Protein AF-A0A8X6HSC4-F1 (afdb_monomer)

Foldseek 3Di:
DVVLLPADPVLLQVLCVVVVHDDDPPDDSVRSVCSQVVDPPRDPVVSVVSSVVSVVVVVVVVVVVVVVVVVVVVVVVVVVVVVVVVVVVVVVVVVVVVVPPDPPPPCPDDDDDDDPPDPDDDDDDDDDDDDDDDDDDDDDDDDDDPDDDDDDDDDDDDDDDDDPPDPDDDDDDDDDDD

Structure (mmCIF, N/CA/C/O backbone):
data_AF-A0A8X6HSC4-F1
#
_entry.id   AF-A0A8X6HSC4-F1
#
loop_
_atom_site.group_PDB
_atom_site.id
_atom_site.type_symbol
_atom_site.label_atom_id
_atom_site.label_alt_id
_atom_site.label_comp_id
_atom_site.label_asym_id
_atom_site.label_entity_id
_atom_site.label_seq_id
_atom_site.pdbx_PDB_ins_code
_atom_site.Cartn_x
_atom_site.Cartn_y
_atom_site.Cartn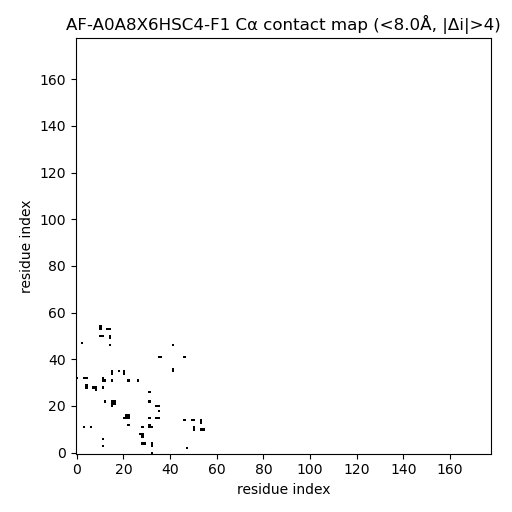_z
_atom_site.occupancy
_atom_site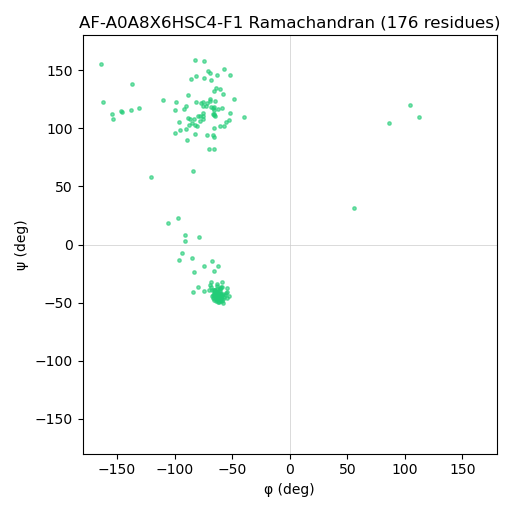.B_iso_or_equiv
_atom_site.auth_seq_id
_atom_site.auth_comp_id
_atom_site.auth_asym_id
_atom_site.auth_atom_id
_atom_site.pdbx_PDB_model_num
ATOM 1 N N . MET A 1 1 ? -15.440 5.620 15.121 1.00 69.88 1 MET A N 1
ATOM 2 C CA . MET A 1 1 ? -14.284 6.391 15.637 1.00 69.88 1 MET A CA 1
ATOM 3 C C . MET A 1 1 ? -13.609 7.007 14.430 1.00 69.88 1 MET A C 1
ATOM 5 O O . MET A 1 1 ? -13.262 6.271 13.517 1.00 69.88 1 MET A O 1
ATOM 9 N N . ALA A 1 2 ? -13.447 8.332 14.391 1.00 83.44 2 ALA A N 1
ATOM 10 C CA . ALA A 1 2 ? -13.202 9.052 13.135 1.00 83.44 2 ALA A CA 1
ATOM 11 C C . ALA A 1 2 ? -11.906 8.677 12.383 1.00 83.44 2 ALA A C 1
ATOM 13 O O . ALA A 1 2 ? -11.800 8.996 11.202 1.00 83.44 2 ALA A O 1
ATOM 14 N N . TYR A 1 3 ? -10.919 8.052 13.037 1.00 92.25 3 TYR A N 1
ATOM 15 C CA . TYR A 1 3 ? -9.662 7.652 12.394 1.00 92.25 3 TYR A CA 1
ATOM 16 C C . TYR A 1 3 ? -9.769 6.294 11.675 1.00 92.25 3 TYR A C 1
ATOM 18 O O . TYR A 1 3 ? -9.306 6.182 10.544 1.00 92.2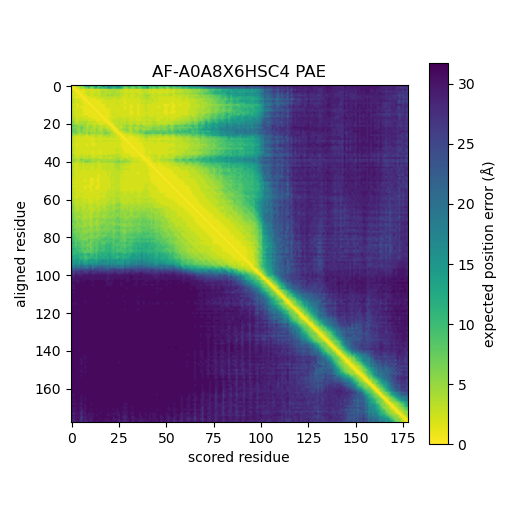5 3 TYR A O 1
ATOM 26 N N . LEU A 1 4 ? -10.454 5.307 12.271 1.00 93.81 4 LEU A N 1
ATOM 27 C CA . LEU A 1 4 ? -10.709 4.000 11.647 1.00 93.81 4 LEU A CA 1
ATOM 28 C C . LEU A 1 4 ? -11.601 4.150 10.412 1.00 93.81 4 LEU A C 1
ATOM 30 O O . LEU A 1 4 ? -11.330 3.569 9.370 1.00 93.81 4 LEU A O 1
ATOM 34 N N . ASP A 1 5 ? -12.610 5.019 10.490 1.00 92.12 5 ASP A N 1
ATOM 35 C CA . ASP A 1 5 ? -13.565 5.228 9.396 1.00 92.12 5 ASP A CA 1
ATOM 36 C C . ASP A 1 5 ? -12.928 5.893 8.150 1.00 92.12 5 ASP A C 1
ATOM 38 O O . ASP A 1 5 ? -13.523 5.885 7.073 1.00 92.12 5 ASP A O 1
ATOM 42 N N . LYS A 1 6 ? -11.713 6.454 8.280 1.00 92.81 6 LYS A N 1
ATOM 43 C CA . LYS A 1 6 ? -10.919 7.042 7.181 1.00 92.81 6 LYS A CA 1
ATOM 44 C C . LYS A 1 6 ? -9.877 6.083 6.593 1.00 92.81 6 LYS A C 1
ATOM 46 O O . LYS A 1 6 ? -9.292 6.400 5.556 1.00 92.81 6 LYS A O 1
ATOM 51 N N . ALA A 1 7 ? -9.600 4.965 7.258 1.00 94.12 7 ALA A N 1
ATOM 52 C CA . ALA A 1 7 ? -8.588 4.006 6.831 1.00 94.12 7 ALA A CA 1
ATOM 53 C C . ALA A 1 7 ? -9.064 3.177 5.627 1.00 94.12 7 ALA A C 1
ATOM 55 O O . ALA A 1 7 ? -10.268 3.042 5.384 1.00 94.12 7 ALA A O 1
ATOM 56 N N . ARG A 1 8 ? -8.129 2.598 4.856 1.00 95.25 8 ARG A N 1
ATOM 57 C CA . ARG A 1 8 ? -8.524 1.660 3.795 1.00 95.25 8 ARG A CA 1
ATOM 58 C C . ARG A 1 8 ? -9.021 0.364 4.436 1.00 95.25 8 ARG A C 1
ATOM 60 O O . ARG A 1 8 ? -8.550 -0.046 5.493 1.00 95.25 8 ARG A O 1
ATOM 67 N N . LYS A 1 9 ? -9.957 -0.313 3.762 1.00 94.94 9 LYS A N 1
ATOM 68 C CA . LYS A 1 9 ? -10.510 -1.595 4.225 1.00 94.94 9 LYS A CA 1
ATOM 69 C C . LYS A 1 9 ? -9.410 -2.632 4.484 1.00 94.94 9 LYS A C 1
ATOM 71 O O . LYS A 1 9 ? -9.500 -3.353 5.464 1.00 94.94 9 LYS A O 1
ATOM 76 N N . GLU A 1 10 ? -8.403 -2.696 3.618 1.00 94.50 10 GLU A N 1
ATOM 77 C CA . GLU A 1 10 ? -7.270 -3.625 3.735 1.00 94.50 10 GLU A CA 1
ATOM 78 C C . GLU A 1 10 ? -6.451 -3.376 5.007 1.00 94.50 10 GLU A C 1
ATOM 80 O O . GLU A 1 10 ? -6.194 -4.320 5.745 1.00 94.50 10 GLU A O 1
ATOM 85 N N . ASP A 1 11 ? -6.147 -2.113 5.324 1.00 96.25 11 ASP A N 1
ATOM 86 C CA . ASP A 1 11 ? -5.403 -1.758 6.541 1.00 96.25 11 ASP A CA 1
ATOM 87 C C . ASP A 1 11 ? -6.177 -2.151 7.805 1.00 96.25 11 ASP A C 1
ATOM 89 O O . ASP A 1 11 ? -5.604 -2.648 8.767 1.00 96.25 11 ASP A O 1
ATOM 93 N N . LEU A 1 1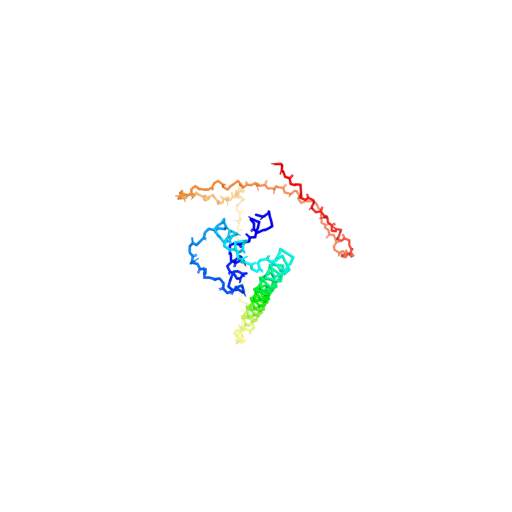2 ? -7.500 -1.953 7.800 1.00 95.38 12 LEU A N 1
ATOM 94 C CA . LEU A 1 12 ? -8.355 -2.333 8.926 1.00 95.38 12 LEU A CA 1
ATOM 95 C C . LEU A 1 12 ? -8.468 -3.847 9.099 1.00 95.38 12 LEU A C 1
ATOM 97 O O . LEU A 1 12 ? -8.628 -4.307 10.227 1.00 95.38 12 LEU A O 1
ATOM 101 N N . LYS A 1 13 ? -8.417 -4.618 8.006 1.00 95.50 13 LYS A N 1
ATOM 102 C CA . LYS A 1 13 ? -8.370 -6.081 8.095 1.00 95.50 13 LYS A CA 1
ATOM 103 C C . LYS A 1 13 ? -7.072 -6.535 8.749 1.00 95.50 13 LYS A C 1
ATOM 105 O O . LYS A 1 13 ? -7.140 -7.303 9.696 1.00 95.50 13 LYS A O 1
ATOM 110 N N . LEU A 1 14 ? -5.937 -6.000 8.297 1.00 95.38 14 LEU A N 1
ATOM 111 C CA . LEU A 1 14 ? -4.624 -6.292 8.877 1.00 95.38 14 LEU A CA 1
ATOM 112 C C . LEU A 1 14 ? -4.579 -5.930 10.364 1.00 95.38 14 LEU A C 1
ATOM 114 O O . LEU A 1 14 ? -4.196 -6.758 11.178 1.00 95.38 14 LEU A O 1
ATOM 118 N N . LEU A 1 15 ? -5.069 -4.743 10.735 1.00 95.06 15 LEU A N 1
ATOM 119 C CA . LEU A 1 15 ? -5.145 -4.337 12.139 1.00 95.06 15 LEU A CA 1
ATOM 120 C C . LEU A 1 15 ? -6.008 -5.299 12.970 1.00 95.06 15 LEU A C 1
ATOM 122 O O . LEU A 1 15 ? -5.661 -5.646 14.094 1.00 95.06 15 LEU A O 1
ATOM 126 N N . ALA A 1 16 ? -7.147 -5.735 12.433 1.00 94.50 16 ALA A N 1
ATOM 127 C CA . ALA A 1 16 ? -8.003 -6.691 13.122 1.00 94.50 16 ALA A CA 1
ATOM 128 C C . ALA A 1 16 ? -7.350 -8.085 13.229 1.00 94.50 16 ALA A C 1
ATOM 130 O O . ALA A 1 16 ? -7.481 -8.727 14.269 1.00 94.50 16 ALA A O 1
ATOM 131 N N . GLU A 1 17 ? -6.606 -8.528 12.214 1.00 93.44 17 GLU A N 1
ATOM 132 C CA . GLU A 1 17 ? -5.809 -9.762 12.251 1.00 93.44 17 GLU A CA 1
ATOM 133 C C . GLU A 1 17 ? -4.682 -9.690 13.297 1.00 93.44 17 GLU A C 1
ATOM 135 O O . GLU A 1 17 ? -4.494 -10.645 14.048 1.00 93.44 17 GLU A O 1
ATOM 140 N N . GLU A 1 18 ? -3.989 -8.554 13.425 1.00 91.56 18 GLU A N 1
ATOM 141 C CA . GLU A 1 18 ? -2.965 -8.325 14.461 1.00 91.56 18 GLU A CA 1
ATOM 142 C C . GLU A 1 18 ? -3.543 -8.361 15.881 1.00 91.56 18 GLU A C 1
ATOM 144 O O . GLU A 1 18 ? -2.903 -8.846 16.817 1.00 91.56 18 GLU A O 1
ATOM 149 N N . LEU A 1 19 ? -4.786 -7.903 16.037 1.00 90.56 19 LEU A N 1
ATOM 150 C CA . LEU A 1 19 ? -5.553 -8.014 17.279 1.00 90.56 19 LEU A CA 1
ATOM 151 C C . LEU A 1 19 ? -6.161 -9.416 17.486 1.00 90.56 19 LEU A C 1
ATOM 153 O O . LEU A 1 19 ? -6.919 -9.617 18.432 1.00 90.56 19 LEU A O 1
ATOM 157 N N . ASN A 1 20 ? -5.832 -10.391 16.630 1.00 91.25 20 ASN A N 1
ATOM 158 C CA . ASN A 1 20 ? -6.365 -11.758 16.635 1.00 91.25 20 ASN A CA 1
ATOM 159 C C . ASN A 1 20 ? -7.903 -11.822 16.551 1.00 91.25 20 ASN A C 1
ATOM 161 O O . ASN A 1 20 ? -8.539 -12.736 17.085 1.00 91.25 20 ASN A O 1
ATOM 165 N N . LEU A 1 21 ? -8.518 -10.852 15.871 1.00 92.19 21 LEU A N 1
ATOM 166 C CA . LEU A 1 21 ? -9.953 -10.819 15.616 1.00 92.19 21 LEU A CA 1
ATOM 167 C C . LEU A 1 21 ? -10.273 -11.630 14.358 1.00 92.19 21 LEU A C 1
ATOM 169 O O . LEU A 1 21 ? -9.555 -11.590 13.363 1.00 92.19 21 LEU A O 1
ATOM 173 N N . ASN A 1 22 ? -11.397 -12.348 14.372 1.00 90.94 22 ASN A N 1
ATOM 174 C CA . ASN A 1 22 ? -11.840 -13.090 13.197 1.00 90.94 22 ASN A CA 1
ATOM 175 C C . ASN A 1 22 ? -12.436 -12.134 12.153 1.00 90.94 22 ASN A C 1
ATOM 177 O O . ASN A 1 22 ? -13.542 -11.613 12.333 1.00 90.94 22 ASN A O 1
ATOM 181 N N . VAL A 1 23 ? -11.709 -11.920 11.059 1.00 91.81 23 VAL A N 1
ATOM 182 C CA . VAL A 1 23 ? -12.096 -11.012 9.977 1.00 91.81 23 VAL A CA 1
ATOM 183 C C . VAL A 1 23 ? -12.711 -11.794 8.821 1.00 91.81 23 VAL A C 1
ATOM 185 O O . VAL A 1 23 ? -12.084 -12.666 8.232 1.00 91.81 23 VAL A O 1
ATOM 188 N N . GLY A 1 24 ? -13.945 -11.453 8.449 1.00 88.94 24 GLY A N 1
ATOM 189 C CA . GLY A 1 24 ? -14.570 -11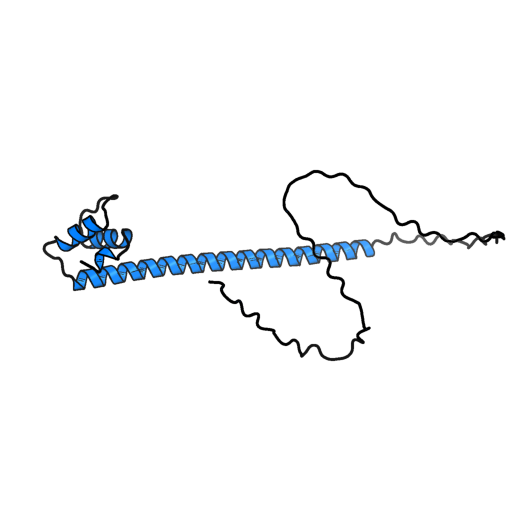.989 7.240 1.00 88.94 24 GLY A CA 1
ATOM 190 C C . GLY A 1 24 ? -14.124 -11.248 5.975 1.00 88.94 24 GLY A C 1
ATOM 191 O O . GLY A 1 24 ? -14.001 -10.018 5.963 1.00 88.94 24 GLY A O 1
ATOM 192 N N . ASP A 1 25 ? -13.993 -11.969 4.859 1.00 86.00 25 ASP A N 1
ATOM 193 C CA . ASP A 1 25 ? -13.548 -11.409 3.572 1.00 86.00 25 ASP A CA 1
ATOM 194 C C . ASP A 1 25 ? -14.379 -10.198 3.108 1.00 86.00 25 ASP A C 1
ATOM 196 O O . ASP A 1 25 ? -13.853 -9.196 2.600 1.00 86.00 25 ASP A O 1
ATOM 200 N N . ASN A 1 26 ? -15.687 -10.243 3.363 1.00 88.38 26 ASN A N 1
ATOM 201 C CA . ASN A 1 26 ? -16.663 -9.269 2.875 1.00 88.38 26 ASN A CA 1
ATOM 202 C C . ASN A 1 26 ? -17.186 -8.295 3.941 1.00 88.38 26 ASN A C 1
ATOM 204 O O . ASN A 1 26 ? -18.193 -7.626 3.710 1.00 88.38 26 ASN A O 1
ATOM 208 N N . MET A 1 27 ? -16.490 -8.138 5.071 1.00 92.75 27 MET A N 1
ATOM 209 C CA . MET A 1 27 ? -16.875 -7.139 6.077 1.00 92.75 27 MET A CA 1
ATOM 210 C C . MET A 1 27 ? -16.781 -5.705 5.535 1.00 92.75 27 MET A C 1
ATOM 212 O O . MET A 1 27 ? -15.917 -5.384 4.708 1.00 92.75 27 MET A O 1
ATOM 216 N N . LYS A 1 28 ? -17.687 -4.829 5.980 1.00 94.12 28 LYS A N 1
ATOM 217 C CA . LYS A 1 28 ? -17.642 -3.393 5.667 1.00 94.12 28 LYS A CA 1
ATOM 218 C C . LYS A 1 28 ? -16.672 -2.683 6.610 1.00 94.12 28 LYS A C 1
ATOM 220 O O . LYS A 1 28 ? -16.437 -3.152 7.718 1.00 94.12 28 LYS A O 1
ATOM 225 N N . ILE A 1 29 ? -16.182 -1.510 6.204 1.00 94.12 29 ILE A N 1
ATOM 226 C CA . ILE A 1 29 ? -15.348 -0.638 7.055 1.00 94.12 29 ILE A CA 1
ATOM 227 C C . ILE A 1 29 ? -16.044 -0.371 8.396 1.00 94.12 29 ILE A C 1
ATOM 229 O O . ILE A 1 29 ? -15.434 -0.531 9.442 1.00 94.12 29 ILE A O 1
ATOM 233 N N . SER A 1 30 ? -17.348 -0.076 8.372 1.00 93.62 30 SER A N 1
ATOM 234 C CA . SER A 1 30 ? -18.140 0.141 9.588 1.00 93.62 30 SER A CA 1
ATOM 235 C C . SER A 1 30 ? -18.141 -1.053 10.540 1.00 93.62 30 SER A C 1
ATOM 237 O O . SER A 1 30 ? -18.166 -0.867 11.752 1.00 93.62 30 SER A O 1
ATOM 239 N N . ASP A 1 31 ? -18.150 -2.271 9.999 1.00 93.81 31 ASP A N 1
ATOM 240 C CA . ASP A 1 31 ? -18.225 -3.496 10.793 1.00 93.81 31 ASP A CA 1
ATOM 241 C C . ASP A 1 31 ? -16.847 -3.837 11.368 1.00 93.81 31 ASP A C 1
ATOM 243 O O . ASP A 1 31 ? -16.759 -4.233 12.525 1.00 93.81 31 ASP A O 1
ATOM 247 N N . LEU A 1 32 ? -15.773 -3.589 10.607 1.00 94.62 32 LEU A N 1
ATOM 248 C CA . LEU A 1 32 ? -14.388 -3.692 11.079 1.00 94.62 32 LEU A CA 1
ATOM 249 C C . LEU A 1 32 ? -14.096 -2.675 12.190 1.00 94.62 32 LEU A C 1
ATOM 251 O O . LEU A 1 32 ? -13.619 -3.057 13.256 1.00 94.62 32 LEU A O 1
ATOM 255 N N . SER A 1 33 ? -14.460 -1.401 11.992 1.00 94.38 33 SER A N 1
ATOM 256 C CA . SER A 1 33 ? -14.318 -0.351 13.011 1.00 94.38 33 SER A CA 1
ATOM 257 C C . SER A 1 33 ? -15.025 -0.732 14.314 1.00 94.38 33 SER A C 1
ATOM 259 O O . SER A 1 33 ? -14.492 -0.519 15.404 1.00 94.38 33 SER A O 1
ATOM 261 N N . LYS A 1 34 ? -16.232 -1.306 14.219 1.00 94.00 34 LYS A N 1
ATOM 262 C CA . LYS A 1 34 ? -16.980 -1.793 15.385 1.00 94.00 34 LYS A CA 1
ATOM 263 C C . LYS A 1 34 ? -16.304 -2.996 16.030 1.00 94.00 34 LYS A C 1
ATOM 265 O O . LYS A 1 34 ? -16.199 -3.022 17.248 1.00 94.00 34 LYS A O 1
ATOM 270 N N . LEU A 1 35 ? -15.837 -3.962 15.242 1.00 94.06 35 LEU A N 1
ATOM 271 C CA . LEU A 1 35 ? -15.191 -5.170 15.755 1.00 94.06 35 LEU A CA 1
ATOM 272 C C . LEU A 1 35 ? -13.948 -4.829 16.587 1.00 94.06 35 LEU A C 1
ATOM 274 O O . LEU A 1 35 ? -13.814 -5.316 17.704 1.00 94.06 35 LEU A O 1
ATOM 278 N N . ILE A 1 36 ? -13.108 -3.926 16.077 1.00 93.62 36 ILE A N 1
ATOM 279 C CA . ILE A 1 36 ? -11.895 -3.455 16.759 1.00 93.62 36 ILE A CA 1
ATOM 280 C C . ILE A 1 36 ? -12.247 -2.724 18.061 1.00 93.62 36 ILE A C 1
ATOM 282 O O . ILE A 1 36 ? -11.696 -3.024 19.111 1.00 93.62 36 ILE A O 1
ATOM 286 N N . THR A 1 37 ? -13.205 -1.793 18.011 1.00 93.81 37 THR A N 1
ATOM 287 C CA . THR A 1 37 ? -13.577 -0.966 19.178 1.00 93.81 37 THR A CA 1
ATOM 288 C C . THR A 1 37 ? -14.391 -1.706 20.241 1.00 93.81 37 THR A C 1
ATOM 290 O O . THR A 1 37 ? -14.468 -1.241 21.373 1.00 93.81 37 THR A O 1
ATOM 293 N N . THR A 1 38 ? -15.010 -2.837 19.894 1.00 93.62 38 THR A N 1
ATOM 294 C CA . THR A 1 38 ? -15.778 -3.672 20.838 1.00 93.62 38 THR A CA 1
ATOM 295 C C . THR A 1 38 ? -14.875 -4.650 21.599 1.00 93.62 38 THR A C 1
ATOM 297 O O . THR A 1 38 ? -15.325 -5.270 22.562 1.00 93.62 38 THR A O 1
ATOM 300 N N . HIS A 1 39 ? -13.613 -4.812 21.188 1.00 91.12 39 HIS A N 1
ATOM 301 C CA . HIS A 1 39 ? -12.679 -5.709 21.862 1.00 91.12 39 HIS A CA 1
ATOM 302 C C . HIS A 1 39 ? -12.406 -5.230 23.305 1.00 91.12 39 HIS A C 1
ATOM 304 O O . HIS A 1 39 ? -12.177 -4.036 23.503 1.00 91.12 39 HIS A O 1
ATOM 310 N N . PRO A 1 40 ? -12.419 -6.122 24.318 1.00 91.00 40 PRO A N 1
ATOM 311 C CA . PRO A 1 40 ? -12.248 -5.741 25.726 1.00 91.00 40 PRO A CA 1
ATOM 312 C C . PRO A 1 40 ? -10.918 -5.034 26.007 1.00 91.00 40 PRO A C 1
ATOM 314 O O . PRO A 1 40 ? -10.874 -4.133 26.838 1.00 91.00 40 PRO A O 1
ATOM 317 N N . ASP A 1 41 ? -9.869 -5.401 25.271 1.00 90.56 41 ASP A N 1
ATOM 318 C CA . ASP A 1 41 ? -8.527 -4.824 25.404 1.00 90.56 41 ASP A CA 1
ATOM 319 C C . ASP A 1 41 ? -8.258 -3.718 24.368 1.00 90.56 41 ASP A C 1
ATOM 321 O O . ASP A 1 41 ? -7.113 -3.472 23.993 1.00 90.56 41 ASP A O 1
ATOM 325 N N . TYR A 1 42 ? -9.306 -3.088 23.827 1.00 92.75 42 TYR A N 1
ATOM 326 C CA . TYR A 1 42 ? -9.137 -1.992 22.877 1.00 92.75 42 TYR A CA 1
ATOM 327 C C . TYR A 1 42 ? -8.481 -0.780 23.554 1.00 92.75 42 TYR A C 1
ATOM 329 O O . TYR A 1 42 ? -9.071 -0.129 24.417 1.00 92.75 42 TYR A O 1
ATOM 337 N N . ASP A 1 43 ? -7.282 -0.446 23.088 1.00 93.75 43 ASP A N 1
ATOM 338 C CA . ASP A 1 43 ? -6.592 0.807 23.374 1.00 93.75 43 ASP A CA 1
ATOM 339 C C . ASP A 1 43 ? -6.546 1.657 22.094 1.00 93.75 43 ASP A C 1
ATOM 341 O O . ASP A 1 43 ? -6.087 1.216 21.032 1.00 93.75 43 ASP A O 1
ATOM 345 N N . GLU A 1 44 ? -7.059 2.885 22.187 1.00 93.38 44 GLU A N 1
ATOM 346 C CA . GLU A 1 44 ? -7.136 3.817 21.067 1.00 93.38 44 GLU A CA 1
ATOM 347 C C . GLU A 1 44 ? -5.751 4.263 20.586 1.00 93.38 44 GLU A C 1
ATOM 349 O O . GLU A 1 44 ? -5.544 4.370 19.373 1.00 93.38 44 GLU A O 1
ATOM 354 N N . ASP A 1 45 ? -4.804 4.502 21.494 1.00 94.69 45 ASP A N 1
ATOM 355 C CA . ASP A 1 45 ? -3.470 4.981 21.124 1.00 94.69 45 ASP A CA 1
ATOM 356 C C . ASP A 1 45 ? -2.640 3.850 20.516 1.00 94.69 45 ASP A C 1
ATOM 358 O O . ASP A 1 45 ? -1.993 4.037 19.480 1.00 94.69 45 ASP A O 1
ATOM 362 N N . PHE A 1 46 ? -2.743 2.644 21.081 1.00 93.69 46 PHE A N 1
ATOM 363 C CA . PHE A 1 46 ? -2.162 1.445 20.481 1.00 93.69 46 PHE A CA 1
ATOM 364 C C . PHE A 1 46 ? -2.708 1.205 19.067 1.00 93.69 46 PHE A C 1
ATOM 366 O O . PHE A 1 46 ? -1.932 1.063 18.121 1.00 93.69 46 PHE A O 1
ATOM 373 N N . SER A 1 47 ? -4.034 1.234 18.900 1.00 94.00 47 SER A N 1
ATOM 374 C CA . SER A 1 47 ? -4.688 0.985 17.608 1.00 94.00 47 SER A CA 1
ATOM 375 C C . SER A 1 47 ? -4.311 2.027 16.552 1.00 94.00 47 SER A C 1
ATOM 377 O O . SER A 1 47 ? -4.098 1.683 15.389 1.00 94.00 47 SER A O 1
ATOM 379 N N . LYS A 1 48 ? -4.182 3.304 16.936 1.00 95.00 48 LYS A N 1
ATOM 380 C CA . LYS A 1 48 ? -3.691 4.365 16.039 1.00 95.00 48 LYS A CA 1
ATOM 381 C C . LYS A 1 48 ? -2.245 4.138 15.616 1.00 95.00 48 LYS A C 1
ATOM 383 O O . LYS A 1 48 ? -1.928 4.322 14.438 1.00 95.00 48 LYS A O 1
ATOM 388 N N . ASN A 1 49 ? -1.380 3.754 16.551 1.00 95.75 49 ASN A N 1
ATOM 389 C CA . ASN A 1 49 ? 0.029 3.514 16.260 1.00 95.75 49 ASN A CA 1
ATOM 390 C C . ASN A 1 49 ? 0.201 2.306 15.333 1.00 95.75 49 ASN A C 1
ATOM 392 O O . ASN A 1 49 ? 0.884 2.431 14.319 1.00 95.75 49 ASN A O 1
ATOM 396 N N . GLN A 1 50 ? -0.486 1.191 15.607 1.00 95.81 50 GLN A N 1
ATOM 397 C CA . GLN A 1 50 ? -0.471 0.018 14.722 1.00 95.81 50 GLN A CA 1
ATOM 398 C C . GLN A 1 50 ? -0.996 0.356 13.327 1.00 95.81 50 GLN A C 1
ATOM 400 O O . GLN A 1 50 ? -0.338 0.088 12.325 1.00 95.81 50 GLN A O 1
ATOM 405 N N . LEU A 1 51 ? -2.128 1.059 13.239 1.00 96.25 51 LEU A N 1
ATOM 406 C CA . LEU A 1 51 ? -2.666 1.481 11.949 1.00 96.25 51 LEU A CA 1
ATOM 407 C C . LEU A 1 51 ? -1.698 2.384 11.170 1.00 96.25 51 LEU A C 1
ATOM 409 O O . LEU A 1 51 ? -1.627 2.304 9.945 1.00 96.25 51 LEU A O 1
ATOM 413 N N . THR A 1 52 ? -0.958 3.249 11.865 1.00 96.81 52 THR A N 1
ATOM 414 C CA . THR A 1 52 ? 0.047 4.118 11.239 1.00 96.81 52 THR A CA 1
ATOM 415 C C . THR A 1 52 ? 1.175 3.290 10.631 1.00 96.81 52 THR A C 1
ATOM 417 O O . THR A 1 52 ? 1.499 3.504 9.464 1.00 96.81 52 THR A O 1
ATOM 420 N N . ILE A 1 53 ? 1.690 2.301 11.368 1.00 96.94 53 ILE A N 1
ATOM 421 C CA . ILE A 1 53 ? 2.725 1.372 10.891 1.00 96.94 53 ILE A CA 1
ATOM 422 C C . ILE A 1 53 ? 2.235 0.613 9.651 1.00 96.94 53 ILE A C 1
ATOM 424 O O . ILE A 1 53 ? 2.904 0.630 8.621 1.00 96.94 53 ILE A O 1
ATOM 428 N N . ILE A 1 54 ? 1.024 0.046 9.692 1.00 96.94 54 ILE A N 1
ATOM 429 C CA . ILE A 1 54 ? 0.424 -0.666 8.548 1.00 96.94 54 ILE A CA 1
ATOM 430 C C . ILE A 1 54 ? 0.330 0.244 7.312 1.00 96.94 54 ILE A C 1
ATOM 432 O O . ILE A 1 54 ? 0.665 -0.154 6.191 1.00 96.94 54 ILE A O 1
ATOM 436 N N . ILE A 1 55 ? -0.121 1.489 7.497 1.00 96.94 55 ILE A N 1
ATOM 437 C CA . ILE A 1 55 ? -0.245 2.462 6.406 1.00 96.94 55 ILE A CA 1
ATOM 438 C C . ILE A 1 55 ? 1.126 2.826 5.825 1.00 96.94 55 ILE A C 1
ATOM 440 O O . ILE A 1 55 ? 1.239 2.999 4.606 1.00 96.94 55 ILE A O 1
ATOM 444 N N . GLU A 1 56 ? 2.142 2.996 6.669 1.00 97.31 56 GLU A N 1
ATOM 445 C CA . GLU A 1 56 ? 3.512 3.300 6.253 1.00 97.31 56 GLU A CA 1
ATOM 446 C C . GLU A 1 56 ? 4.135 2.136 5.484 1.00 97.31 56 GLU A C 1
ATOM 448 O O . GLU A 1 56 ? 4.635 2.349 4.377 1.00 97.31 56 GLU A O 1
ATOM 453 N N . ASP A 1 57 ? 3.996 0.911 5.984 1.00 96.62 57 ASP A N 1
ATOM 454 C CA . ASP A 1 57 ? 4.464 -0.303 5.316 1.00 96.62 57 ASP A CA 1
ATOM 455 C C . ASP A 1 57 ? 3.822 -0.478 3.939 1.00 96.62 57 ASP A C 1
ATOM 457 O O . ASP A 1 57 ? 4.511 -0.770 2.954 1.00 96.62 57 ASP A O 1
ATOM 461 N N . ARG A 1 58 ? 2.508 -0.245 3.825 1.00 97.00 58 ARG A N 1
ATOM 462 C CA . ARG A 1 58 ? 1.826 -0.280 2.525 1.00 97.00 58 ARG A CA 1
ATOM 463 C C . ARG A 1 58 ? 2.399 0.767 1.573 1.00 97.00 58 ARG A C 1
ATOM 465 O O . ARG A 1 58 ? 2.709 0.441 0.429 1.00 97.00 58 ARG A O 1
ATOM 472 N N . LYS A 1 59 ? 2.555 2.016 2.026 1.00 96.50 59 LYS A N 1
ATOM 473 C CA . LYS A 1 59 ? 3.122 3.094 1.196 1.00 96.50 59 LYS A CA 1
ATOM 474 C C . LYS A 1 59 ? 4.546 2.773 0.756 1.00 96.50 59 LYS A C 1
ATOM 476 O O . LYS A 1 59 ? 4.903 3.071 -0.379 1.00 96.50 59 LYS A O 1
ATOM 481 N N . LEU A 1 60 ? 5.347 2.166 1.629 1.00 97.12 60 LEU A N 1
ATOM 482 C CA . LEU A 1 60 ? 6.710 1.762 1.307 1.00 97.12 60 LEU A CA 1
ATOM 483 C C . LEU A 1 60 ? 6.724 0.705 0.195 1.00 97.12 60 LEU A C 1
ATOM 485 O O . LEU A 1 60 ? 7.480 0.846 -0.765 1.00 97.12 60 LEU A O 1
ATOM 489 N N . ARG A 1 61 ? 5.853 -0.308 0.276 1.00 95.81 61 ARG A N 1
ATOM 490 C CA . ARG A 1 61 ? 5.711 -1.330 -0.778 1.00 95.81 61 ARG A CA 1
ATOM 491 C C . ARG A 1 61 ? 5.242 -0.726 -2.103 1.00 95.81 61 ARG A C 1
ATOM 493 O O . ARG A 1 61 ? 5.857 -0.989 -3.133 1.00 95.81 61 ARG A O 1
ATOM 500 N N . GLU A 1 62 ? 4.218 0.131 -2.069 1.00 95.88 62 GLU A N 1
ATOM 501 C CA . GLU A 1 62 ? 3.718 0.848 -3.254 1.00 95.88 62 GLU A CA 1
ATOM 502 C C . GLU A 1 62 ? 4.837 1.694 -3.903 1.00 95.88 62 GLU A C 1
ATOM 504 O O . GLU A 1 62 ? 5.003 1.692 -5.122 1.00 95.88 62 GLU A O 1
ATOM 509 N N . GLN A 1 63 ? 5.656 2.387 -3.104 1.00 96.88 63 GLN A N 1
ATOM 510 C CA . GLN A 1 63 ? 6.792 3.167 -3.609 1.00 96.88 63 GLN A CA 1
ATOM 511 C C . GLN A 1 63 ? 7.876 2.288 -4.236 1.00 96.88 63 GLN A C 1
ATOM 513 O O . GLN A 1 63 ? 8.390 2.626 -5.303 1.00 96.88 63 GLN A O 1
ATOM 518 N N . GLN A 1 64 ? 8.221 1.168 -3.603 1.00 96.19 64 GLN A N 1
ATOM 519 C CA . GLN A 1 64 ? 9.208 0.232 -4.142 1.00 96.19 64 GLN A CA 1
ATOM 520 C C . GLN A 1 64 ? 8.760 -0.339 -5.491 1.00 96.19 64 GLN A C 1
ATOM 522 O O . GLN A 1 64 ? 9.549 -0.352 -6.435 1.00 96.19 64 GLN A O 1
ATOM 527 N N . GLU A 1 65 ? 7.495 -0.741 -5.614 1.00 96.50 65 GLU A N 1
ATOM 528 C CA . GLU A 1 65 ? 6.936 -1.241 -6.874 1.00 96.50 65 GLU A CA 1
ATOM 529 C C . GLU A 1 65 ? 6.980 -0.173 -7.977 1.00 96.50 65 GLU A C 1
ATOM 531 O O . GLU A 1 65 ? 7.399 -0.448 -9.104 1.00 96.50 65 GLU A O 1
ATOM 536 N N . MET A 1 66 ? 6.628 1.071 -7.644 1.00 96.50 66 MET A N 1
ATOM 537 C CA . MET A 1 66 ? 6.700 2.194 -8.581 1.00 96.50 66 MET A CA 1
ATOM 538 C C . MET A 1 66 ? 8.131 2.461 -9.062 1.00 96.50 66 MET A C 1
ATOM 540 O O . MET A 1 66 ? 8.346 2.657 -10.259 1.00 96.50 66 MET A O 1
ATOM 544 N N . VAL A 1 67 ? 9.116 2.430 -8.158 1.00 97.25 67 VAL A N 1
ATOM 545 C CA . VAL A 1 67 ? 10.534 2.610 -8.508 1.00 97.25 67 VAL A CA 1
ATOM 546 C C . VAL A 1 67 ? 11.021 1.485 -9.418 1.00 97.25 67 VAL A C 1
ATOM 548 O O . VAL A 1 67 ? 11.670 1.762 -10.426 1.00 97.25 67 VAL A O 1
ATOM 551 N N . LEU A 1 68 ? 10.686 0.230 -9.108 1.00 97.00 68 LEU A N 1
ATOM 552 C CA . LEU A 1 68 ? 11.060 -0.918 -9.939 1.00 97.00 68 LEU A CA 1
ATOM 553 C C . LEU A 1 68 ? 10.472 -0.801 -11.345 1.00 97.00 68 LEU A C 1
ATOM 555 O O . LEU A 1 68 ? 11.205 -0.893 -12.329 1.00 97.00 68 LEU A O 1
ATOM 559 N N . LYS A 1 69 ? 9.178 -0.492 -11.446 1.00 96.94 69 LYS A N 1
ATOM 560 C CA . LYS A 1 69 ? 8.499 -0.298 -12.730 1.00 96.94 69 LYS A CA 1
ATOM 561 C C . LYS A 1 69 ? 9.113 0.841 -13.546 1.00 96.94 69 LYS A C 1
ATOM 563 O O . LYS A 1 69 ? 9.225 0.746 -14.767 1.00 96.94 69 LYS A O 1
ATOM 568 N N . GLN A 1 70 ? 9.528 1.920 -12.884 1.00 96.69 70 GLN A N 1
ATOM 569 C CA . GLN A 1 70 ? 10.173 3.045 -13.551 1.00 96.69 70 GLN A CA 1
ATOM 570 C C . GLN A 1 70 ? 11.580 2.692 -14.049 1.00 96.69 70 GLN A C 1
ATOM 572 O O . GLN A 1 70 ? 11.926 3.049 -15.174 1.00 96.69 70 GLN A O 1
ATOM 577 N N . GLN A 1 71 ? 12.352 1.927 -13.272 1.00 97.12 71 GLN A N 1
ATOM 578 C CA . GLN A 1 71 ? 13.647 1.404 -13.716 1.00 97.12 71 GLN A CA 1
ATOM 579 C C . GLN A 1 71 ? 13.513 0.439 -14.898 1.00 97.12 71 GLN A C 1
ATOM 581 O O . GLN A 1 71 ? 14.334 0.476 -15.812 1.00 97.12 71 GLN A O 1
ATOM 586 N N . GLU A 1 72 ? 12.504 -0.433 -14.898 1.00 97.12 72 GLU A N 1
ATOM 587 C CA . GLU A 1 72 ? 12.239 -1.334 -16.026 1.00 97.12 72 GLU A CA 1
ATOM 588 C C . GLU A 1 72 ? 11.902 -0.554 -17.296 1.00 97.12 72 GLU A C 1
ATOM 590 O O . GLU A 1 72 ? 12.461 -0.833 -18.357 1.00 97.12 72 GLU A O 1
ATOM 595 N N . PHE A 1 73 ? 11.051 0.467 -17.181 1.00 97.50 73 PHE A N 1
ATOM 596 C CA . PHE A 1 73 ? 10.713 1.337 -18.302 1.00 97.50 73 PHE A CA 1
ATOM 597 C C . PHE A 1 73 ? 11.937 2.085 -18.850 1.00 97.50 73 PHE A C 1
ATOM 599 O O . PHE A 1 73 ? 12.117 2.177 -20.064 1.00 97.50 73 PHE A O 1
ATOM 606 N N . GLU A 1 74 ? 12.798 2.600 -17.972 1.00 97.38 74 GLU A N 1
ATOM 607 C CA . GLU A 1 74 ? 14.016 3.306 -18.373 1.00 97.38 74 GLU A CA 1
ATOM 608 C C . GLU A 1 74 ? 15.023 2.377 -19.064 1.00 97.38 74 GLU A C 1
ATOM 610 O O . GLU A 1 74 ? 15.541 2.722 -20.126 1.00 97.38 74 GLU A O 1
ATOM 615 N N . LYS A 1 75 ? 15.224 1.163 -18.536 1.00 97.56 75 LYS A N 1
ATOM 616 C CA . LYS A 1 75 ? 16.074 0.139 -19.167 1.00 97.56 75 LYS A CA 1
ATOM 617 C C . LYS A 1 75 ? 15.550 -0.289 -20.534 1.00 97.56 75 LYS A C 1
ATOM 619 O O . LYS A 1 75 ? 16.332 -0.462 -21.466 1.00 97.56 75 LYS A O 1
ATOM 624 N N . GLU A 1 76 ? 14.238 -0.468 -20.665 1.00 97.44 76 GLU A N 1
ATOM 625 C CA . GLU A 1 76 ? 13.612 -0.822 -21.940 1.00 97.44 76 GLU A CA 1
ATOM 626 C C . GLU A 1 76 ? 13.789 0.300 -22.969 1.00 97.44 76 GLU A C 1
ATOM 628 O O . GLU A 1 76 ? 14.161 0.046 -24.115 1.00 97.44 76 GLU A O 1
ATOM 633 N N . LYS A 1 77 ? 13.605 1.554 -22.545 1.00 97.94 77 LYS A N 1
ATOM 634 C CA . LYS A 1 77 ? 13.848 2.723 -23.391 1.00 97.94 77 LYS A CA 1
ATOM 635 C C . LYS A 1 77 ? 15.309 2.804 -23.840 1.00 97.94 77 LYS A C 1
ATOM 637 O O . LYS A 1 77 ? 15.560 2.988 -25.027 1.00 97.94 77 LYS A O 1
ATOM 642 N N . GLU A 1 78 ? 16.263 2.625 -22.927 1.00 97.75 78 GLU A N 1
ATOM 643 C CA . GLU A 1 78 ? 17.693 2.621 -23.261 1.00 97.75 78 GLU A CA 1
ATOM 644 C C . GLU A 1 78 ? 18.036 1.501 -24.256 1.00 97.75 78 GLU A C 1
ATOM 646 O O . GLU A 1 78 ? 18.794 1.715 -25.207 1.00 97.75 78 GLU A O 1
ATOM 651 N N . ARG A 1 79 ? 17.442 0.313 -24.081 1.00 97.88 79 ARG A N 1
ATOM 652 C CA . ARG A 1 79 ? 17.620 -0.806 -25.010 1.00 97.88 79 ARG A CA 1
ATOM 653 C C . ARG A 1 79 ? 17.124 -0.449 -26.410 1.00 97.88 79 ARG A C 1
ATOM 655 O O . ARG A 1 79 ? 17.871 -0.631 -27.371 1.00 97.88 79 ARG A O 1
ATOM 662 N N . LEU A 1 80 ? 15.913 0.094 -26.517 1.00 97.75 80 LEU A N 1
ATOM 663 C CA . LEU A 1 80 ? 15.328 0.517 -27.791 1.00 97.75 80 LEU A CA 1
ATOM 664 C C . LEU A 1 80 ? 16.152 1.622 -28.462 1.00 97.75 80 LEU A C 1
ATOM 666 O O . LEU A 1 80 ? 16.432 1.535 -29.658 1.00 97.75 80 LEU A O 1
ATOM 670 N N . ASP A 1 81 ? 16.601 2.622 -27.701 1.00 97.44 81 ASP A N 1
ATOM 671 C CA . ASP A 1 81 ? 17.449 3.698 -28.222 1.00 97.44 81 ASP A CA 1
ATOM 672 C C . ASP A 1 81 ? 18.779 3.138 -28.753 1.00 97.44 81 ASP A C 1
ATOM 674 O O . ASP A 1 81 ? 19.231 3.506 -29.842 1.00 97.44 81 ASP A O 1
ATOM 678 N N . ARG A 1 82 ? 19.394 2.191 -28.035 1.00 97.88 82 ARG A N 1
ATOM 679 C CA . ARG A 1 82 ? 20.626 1.525 -28.478 1.00 97.88 82 ARG A CA 1
ATOM 680 C C . ARG A 1 82 ? 20.412 0.705 -29.750 1.00 97.88 82 ARG A C 1
ATOM 682 O O . ARG A 1 82 ? 21.242 0.772 -30.658 1.00 97.88 82 ARG A O 1
ATOM 689 N N . GLU A 1 83 ? 19.330 -0.061 -29.824 1.00 97.25 83 GLU A N 1
ATOM 690 C CA . GLU A 1 83 ? 18.973 -0.848 -31.009 1.00 97.25 83 GLU A CA 1
ATOM 691 C C . GLU A 1 83 ? 18.740 0.051 -32.224 1.00 97.25 83 GLU A C 1
ATOM 693 O O . GLU A 1 83 ? 19.295 -0.203 -33.295 1.00 97.25 83 GLU A O 1
ATOM 698 N N . PHE A 1 84 ? 18.014 1.153 -32.040 1.00 98.00 84 PHE A N 1
ATOM 699 C CA . PHE A 1 84 ? 17.778 2.136 -33.090 1.00 98.00 84 PHE A CA 1
ATOM 700 C C . PHE A 1 84 ? 19.085 2.743 -33.621 1.00 98.00 84 PHE A C 1
ATOM 702 O O . PHE A 1 84 ? 19.281 2.846 -34.835 1.00 98.00 84 PHE A O 1
ATOM 709 N N . GLN A 1 85 ? 20.021 3.102 -32.736 1.00 97.19 85 GLN A N 1
ATOM 710 C CA . GLN A 1 85 ? 21.322 3.640 -33.152 1.00 97.19 85 GLN A CA 1
ATOM 711 C C . GLN A 1 85 ? 22.178 2.607 -33.895 1.00 97.19 85 GLN A C 1
ATOM 713 O O . GLN A 1 85 ? 22.834 2.944 -34.885 1.00 97.19 85 GLN A O 1
ATOM 718 N N . LEU A 1 86 ? 22.165 1.347 -33.452 1.00 97.19 86 LEU A N 1
ATOM 719 C CA . LEU A 1 86 ? 22.860 0.261 -34.146 1.00 97.19 86 LEU A CA 1
ATOM 720 C C . LEU A 1 86 ? 22.280 0.028 -35.542 1.00 97.19 86 LEU A C 1
ATOM 722 O O . LEU A 1 86 ? 23.041 -0.137 -36.496 1.00 97.19 86 LEU A O 1
ATOM 726 N N . GLU A 1 87 ? 20.957 0.054 -35.678 1.00 96.12 87 GLU A N 1
ATOM 727 C CA . GLU A 1 87 ? 20.289 -0.126 -36.965 1.00 96.12 87 GLU A CA 1
ATOM 728 C C . GLU A 1 87 ? 20.592 1.027 -37.927 1.00 96.12 87 GLU A C 1
ATOM 730 O O . GLU A 1 87 ? 20.953 0.805 -39.085 1.00 96.12 87 GLU A O 1
ATOM 735 N N . LYS A 1 88 ? 20.589 2.265 -37.425 1.00 96.81 88 LYS A N 1
ATOM 736 C CA . LYS A 1 88 ? 21.023 3.436 -38.195 1.00 96.81 88 LYS A CA 1
ATOM 737 C C . LYS A 1 88 ? 22.453 3.276 -38.723 1.00 96.81 88 LYS A C 1
ATOM 739 O O . LYS A 1 88 ? 22.719 3.578 -39.887 1.00 96.81 88 LYS A O 1
ATOM 744 N N . LEU A 1 89 ? 23.372 2.783 -37.891 1.00 96.38 89 LEU A N 1
ATOM 745 C CA . LEU A 1 89 ? 24.761 2.552 -38.292 1.00 96.38 89 LEU A CA 1
ATOM 746 C C . LEU A 1 89 ? 24.894 1.399 -39.301 1.00 96.38 89 LEU A C 1
ATOM 748 O O . LEU A 1 89 ? 25.745 1.461 -40.191 1.00 96.38 89 LEU A O 1
ATOM 752 N N . ARG A 1 90 ? 24.074 0.347 -39.187 1.00 95.75 90 ARG A N 1
ATOM 753 C CA . ARG A 1 90 ? 24.036 -0.756 -40.162 1.00 95.75 90 ARG A CA 1
ATOM 754 C C . ARG A 1 90 ? 23.617 -0.266 -41.541 1.00 95.75 90 ARG A C 1
ATOM 756 O O . ARG A 1 90 ? 24.345 -0.523 -42.498 1.00 95.75 90 ARG A O 1
ATOM 763 N N . LEU A 1 91 ? 22.524 0.492 -41.619 1.00 94.69 91 LEU A N 1
ATOM 764 C CA . LEU A 1 91 ? 22.030 1.064 -42.874 1.00 94.69 91 LEU A CA 1
ATOM 765 C C . LEU A 1 91 ? 23.057 2.005 -43.515 1.00 94.69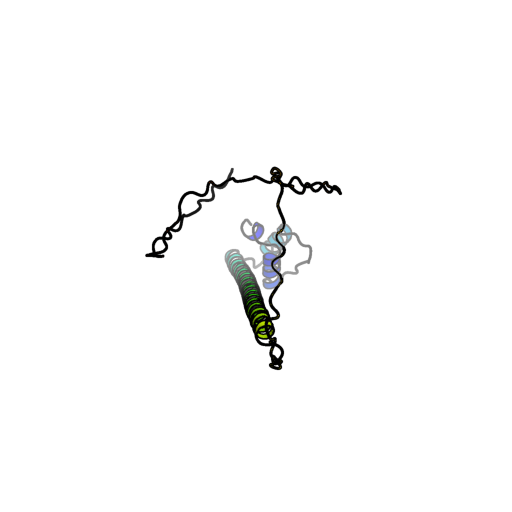 91 LEU A C 1
ATOM 767 O O . LEU A 1 91 ? 23.283 1.945 -44.722 1.00 94.69 91 LEU A O 1
ATOM 771 N N . GLU A 1 92 ? 23.731 2.836 -42.718 1.00 93.81 92 GLU A N 1
ATOM 772 C CA . GLU A 1 92 ? 24.781 3.724 -43.226 1.00 93.81 92 GLU A CA 1
ATOM 773 C C . GLU A 1 92 ? 25.987 2.940 -43.771 1.00 93.81 92 GLU A C 1
ATOM 775 O O . GLU A 1 92 ? 26.496 3.244 -44.849 1.00 93.81 92 GLU A O 1
ATOM 780 N N . ASN A 1 93 ? 26.416 1.877 -43.085 1.00 92.75 93 ASN A N 1
ATOM 781 C CA . ASN A 1 93 ? 27.481 1.005 -43.588 1.00 92.75 93 ASN A CA 1
ATOM 782 C C . ASN A 1 93 ? 27.074 0.257 -44.864 1.00 92.75 93 ASN A C 1
ATOM 784 O O . ASN A 1 93 ? 27.900 0.083 -45.760 1.00 92.75 93 ASN A O 1
ATOM 788 N N . GLU A 1 94 ? 25.827 -0.200 -44.960 1.00 91.50 94 GLU A N 1
ATOM 789 C CA . GLU A 1 94 ? 25.305 -0.850 -46.164 1.00 91.50 94 GLU A CA 1
ATOM 790 C C . GLU A 1 94 ? 25.253 0.125 -47.347 1.00 91.50 94 GLU A C 1
ATOM 792 O O . GLU A 1 94 ? 25.733 -0.203 -48.437 1.00 91.50 94 GLU A O 1
ATOM 797 N N . ARG A 1 95 ? 24.803 1.365 -47.108 1.00 91.06 95 ARG A N 1
ATOM 798 C CA . ARG A 1 95 ? 24.854 2.463 -48.084 1.00 91.06 95 ARG A CA 1
ATOM 799 C C . ARG A 1 95 ? 26.275 2.689 -48.604 1.00 91.06 95 ARG A C 1
ATOM 801 O O . ARG A 1 95 ? 26.471 2.807 -49.811 1.00 91.06 95 ARG A O 1
ATOM 808 N N . LEU A 1 96 ? 27.269 2.720 -47.714 1.00 86.88 96 LEU A N 1
ATOM 809 C CA . LEU A 1 96 ? 28.675 2.899 -48.089 1.00 86.88 96 LEU A CA 1
ATOM 810 C C . LEU A 1 96 ? 29.238 1.701 -48.873 1.00 86.88 96 LEU A C 1
ATOM 812 O O . LEU A 1 96 ? 29.963 1.906 -49.845 1.00 86.88 96 LEU A O 1
ATOM 816 N N . LYS A 1 97 ? 28.881 0.461 -48.511 1.00 82.31 97 LYS A N 1
ATOM 817 C CA . LYS A 1 97 ? 29.292 -0.751 -49.251 1.00 82.31 97 LYS A CA 1
ATOM 818 C C . LYS A 1 97 ? 28.733 -0.788 -50.677 1.00 82.31 97 LYS A C 1
ATOM 820 O O . LYS A 1 97 ? 29.435 -1.220 -51.585 1.00 82.31 97 LYS A O 1
ATOM 825 N N . GLY A 1 98 ? 27.514 -0.291 -50.892 1.00 72.56 98 GLY A N 1
ATOM 826 C CA . GLY A 1 98 ? 26.940 -0.152 -52.235 1.00 72.56 98 GLY A CA 1
ATOM 827 C C . GLY A 1 98 ? 27.674 0.861 -53.127 1.00 72.56 98 GLY A C 1
ATOM 828 O O . GLY A 1 98 ? 27.609 0.753 -54.349 1.00 72.56 98 GLY A O 1
ATOM 829 N N . LEU A 1 99 ? 28.404 1.822 -52.543 1.00 60.72 99 LEU A N 1
ATOM 830 C CA . LEU A 1 99 ? 29.213 2.792 -53.295 1.00 60.72 99 LEU A CA 1
ATOM 831 C C . LEU A 1 99 ? 30.600 2.258 -53.690 1.00 60.72 99 LEU A C 1
ATOM 833 O O . LEU A 1 99 ? 31.184 2.767 -54.645 1.00 60.72 99 LEU A O 1
ATOM 837 N N . THR A 1 100 ? 31.145 1.265 -52.981 1.00 49.22 100 THR A N 1
ATOM 838 C CA . THR A 1 100 ? 32.498 0.735 -53.243 1.00 49.22 100 THR A CA 1
ATOM 839 C C . THR A 1 100 ? 32.520 -0.475 -54.175 1.00 49.22 100 THR A C 1
ATOM 841 O O . THR A 1 100 ? 33.592 -0.868 -54.632 1.00 49.22 100 THR A O 1
ATOM 844 N N . SER A 1 101 ? 31.362 -1.027 -54.549 1.00 51.53 101 SER A N 1
ATOM 845 C CA . SER A 1 101 ? 31.250 -2.002 -55.637 1.00 51.53 101 SER A CA 1
ATOM 846 C C . SER A 1 101 ? 31.144 -1.310 -57.003 1.00 51.53 101 SER A C 1
ATOM 848 O O . SER A 1 101 ? 30.141 -1.439 -57.705 1.00 51.53 101 SER A O 1
ATOM 850 N N . THR A 1 102 ? 32.175 -0.568 -57.414 1.00 42.09 102 THR A N 1
ATOM 851 C CA . THR A 1 102 ? 32.398 -0.341 -58.849 1.00 42.09 102 THR A CA 1
ATOM 852 C C . THR A 1 102 ? 32.823 -1.677 -59.459 1.00 42.09 102 THR A C 1
ATOM 854 O O . THR A 1 102 ? 33.814 -2.237 -58.980 1.00 42.09 102 THR A O 1
ATOM 857 N N . PRO A 1 103 ? 32.143 -2.220 -60.487 1.00 49.59 103 PRO A N 1
ATOM 858 C CA . PRO A 1 103 ? 32.724 -3.321 -61.239 1.00 49.59 103 PRO A CA 1
ATOM 859 C C . PRO A 1 103 ? 34.058 -2.829 -61.797 1.00 49.59 103 PRO A C 1
ATOM 861 O O . PRO A 1 103 ? 34.115 -1.738 -62.367 1.00 49.59 103 PRO A O 1
ATOM 864 N N . GLU A 1 104 ? 35.124 -3.603 -61.585 1.00 45.16 104 GLU A N 1
ATOM 865 C CA . GLU A 1 104 ? 36.424 -3.391 -62.217 1.00 45.16 104 GLU A CA 1
ATOM 866 C C . GLU A 1 104 ? 36.210 -2.974 -63.674 1.00 45.16 104 GLU A C 1
ATOM 868 O O . GLU A 1 104 ? 35.748 -3.758 -64.511 1.00 45.16 104 GLU A O 1
ATOM 873 N N . ALA A 1 105 ? 36.512 -1.711 -63.971 1.00 47.38 105 ALA A N 1
ATOM 874 C CA . ALA A 1 105 ? 36.521 -1.203 -65.323 1.00 47.38 105 ALA A CA 1
ATOM 875 C C . ALA A 1 105 ? 37.651 -1.921 -66.064 1.00 47.38 105 ALA A C 1
ATOM 877 O O . ALA A 1 105 ? 38.807 -1.495 -66.042 1.00 47.38 105 ALA A O 1
ATOM 878 N N . LYS A 1 106 ? 37.323 -3.038 -66.722 1.00 44.06 106 LYS A N 1
ATOM 879 C CA . LYS A 1 106 ? 38.142 -3.580 -67.804 1.00 44.06 106 LYS A CA 1
ATOM 880 C C . LYS A 1 106 ? 38.289 -2.453 -68.817 1.00 44.06 106 LYS A C 1
ATOM 882 O O . LYS A 1 106 ? 37.332 -2.084 -69.492 1.00 44.06 106 LYS A O 1
ATOM 887 N N . ASN A 1 107 ? 39.478 -1.867 -68.837 1.00 48.56 107 ASN A N 1
ATOM 888 C CA . ASN A 1 107 ? 39.868 -0.756 -69.684 1.00 48.56 107 ASN A CA 1
ATOM 889 C C . ASN A 1 107 ? 39.867 -1.226 -71.147 1.00 48.56 107 ASN A C 1
ATOM 891 O O . ASN A 1 107 ? 40.889 -1.648 -71.681 1.00 48.56 107 ASN A O 1
ATOM 895 N N . VAL A 1 108 ? 38.693 -1.237 -71.778 1.00 50.50 108 VAL A N 1
ATOM 896 C CA . VAL A 1 108 ? 38.562 -1.378 -73.226 1.00 50.50 108 VAL A CA 1
ATOM 897 C C . VAL A 1 108 ? 38.439 0.040 -73.757 1.00 50.50 108 VAL A C 1
ATOM 899 O O . VAL A 1 108 ? 37.423 0.702 -73.559 1.00 50.50 108 VAL A O 1
ATOM 902 N N . GLY A 1 109 ? 39.522 0.529 -74.359 1.00 44.91 109 GLY A N 1
ATOM 903 C CA . GLY A 1 109 ? 39.613 1.887 -74.875 1.00 44.91 109 GLY A CA 1
ATOM 904 C C . GLY A 1 109 ? 38.435 2.223 -75.786 1.00 44.91 109 GLY A C 1
ATOM 905 O O . GLY A 1 109 ? 38.299 1.686 -76.884 1.00 44.91 109 GLY A O 1
ATOM 906 N N . HIS A 1 110 ? 37.590 3.149 -75.345 1.00 48.38 110 HIS A N 1
ATOM 907 C CA . HIS A 1 110 ? 36.605 3.774 -76.210 1.00 48.38 110 HIS A CA 1
ATOM 908 C C . HIS A 1 110 ? 37.298 4.905 -76.973 1.00 48.38 110 HIS A C 1
ATOM 910 O O . HIS A 1 110 ? 37.428 6.021 -76.477 1.00 48.38 110 HIS A O 1
ATOM 916 N N . LEU A 1 111 ? 37.765 4.616 -78.192 1.00 54.84 111 LEU A N 1
ATOM 917 C CA . LEU A 1 111 ? 38.084 5.664 -79.160 1.00 54.84 111 LEU A CA 1
ATOM 918 C C . LEU A 1 111 ?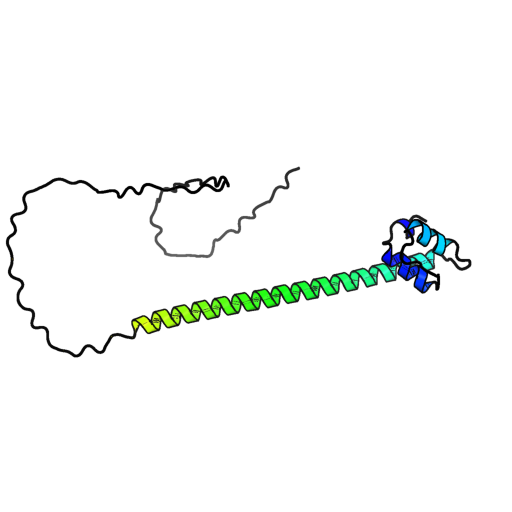 36.809 6.474 -79.412 1.00 54.84 111 LEU A C 1
ATOM 920 O O . LEU A 1 111 ? 35.808 5.934 -79.892 1.00 54.84 111 LEU A O 1
ATOM 924 N N . ALA A 1 112 ? 36.852 7.760 -79.066 1.00 49.41 112 ALA A N 1
ATOM 925 C CA . ALA A 1 112 ? 35.805 8.720 -79.368 1.00 49.41 112 ALA A CA 1
ATOM 926 C C . ALA A 1 112 ? 35.583 8.750 -80.887 1.00 49.41 112 ALA A C 1
ATOM 928 O O . ALA A 1 112 ? 36.373 9.319 -81.635 1.00 49.41 112 ALA A O 1
ATOM 929 N N . ARG A 1 113 ? 34.517 8.097 -81.358 1.00 55.91 113 ARG A N 1
ATOM 930 C CA . ARG A 1 113 ? 34.033 8.293 -82.723 1.00 55.91 113 ARG A CA 1
ATOM 931 C C . ARG A 1 113 ? 33.328 9.639 -82.744 1.00 55.91 113 ARG A C 1
ATOM 933 O O . ARG A 1 113 ? 32.383 9.851 -81.989 1.00 55.91 113 ARG A O 1
ATOM 940 N N . GLU A 1 114 ? 33.836 10.548 -83.564 1.00 54.44 114 GLU A N 1
ATOM 941 C CA . GLU A 1 114 ? 33.286 11.884 -83.760 1.00 54.44 114 GLU A CA 1
ATOM 942 C C . GLU A 1 114 ? 31.770 11.832 -83.998 1.00 54.44 114 GLU A C 1
ATOM 944 O O . GLU A 1 114 ? 31.281 11.134 -84.888 1.00 54.44 114 GLU A O 1
ATOM 949 N N . CYS A 1 115 ? 31.015 12.580 -83.191 1.00 51.34 115 CYS A N 1
ATOM 950 C CA . CYS A 1 115 ? 29.580 12.750 -83.380 1.00 51.34 115 CYS A CA 1
ATOM 951 C C . CYS A 1 115 ? 29.335 13.644 -84.612 1.00 51.34 115 CYS A C 1
ATOM 953 O O . CYS A 1 115 ? 29.781 14.796 -84.609 1.00 51.34 115 CYS A O 1
ATOM 955 N N . PRO A 1 116 ? 28.600 13.190 -85.646 1.00 58.56 116 PRO A N 1
ATOM 956 C CA . PRO A 1 116 ? 28.300 14.034 -86.793 1.00 58.56 116 PRO A CA 1
ATOM 957 C C . PRO A 1 116 ? 27.424 15.215 -86.358 1.00 58.56 116 PRO A C 1
ATOM 959 O O . PRO A 1 116 ? 26.340 15.034 -85.796 1.00 58.56 116 PRO A O 1
ATOM 962 N N . LYS A 1 117 ? 27.889 16.441 -86.622 1.00 56.91 117 LYS A N 1
ATOM 963 C CA . LYS A 1 117 ? 27.140 17.677 -86.357 1.00 56.91 117 LYS A CA 1
ATOM 964 C C . LYS A 1 117 ? 25.911 17.731 -87.267 1.00 56.91 117 LYS A C 1
ATOM 966 O O . LYS A 1 117 ? 25.993 18.190 -88.401 1.00 56.91 117 LYS A O 1
ATOM 971 N N . ASN A 1 118 ? 24.766 17.265 -86.777 1.00 54.25 118 ASN A N 1
ATOM 972 C CA . ASN A 1 118 ? 23.496 17.442 -87.472 1.00 54.25 118 ASN A CA 1
ATOM 973 C C . ASN A 1 118 ? 22.994 18.877 -87.238 1.00 54.25 118 ASN A C 1
ATOM 975 O O . ASN A 1 118 ? 22.555 19.225 -86.140 1.00 54.25 118 ASN A O 1
ATOM 979 N N . THR A 1 119 ? 23.084 19.714 -88.269 1.00 58.94 119 THR A N 1
ATOM 980 C CA . THR A 1 119 ? 22.540 21.075 -88.306 1.00 58.94 119 THR A CA 1
ATOM 981 C C . THR A 1 119 ? 21.013 21.027 -88.352 1.00 58.94 119 THR A C 1
ATOM 983 O O . THR A 1 119 ? 20.380 21.154 -89.398 1.00 58.94 119 THR A O 1
ATOM 986 N N . ARG A 1 120 ? 20.379 20.858 -87.190 1.00 51.34 120 ARG A N 1
ATOM 987 C CA . ARG A 1 120 ? 18.924 21.004 -87.085 1.00 51.34 120 ARG A CA 1
ATOM 988 C C . ARG A 1 120 ? 18.570 22.489 -87.046 1.00 51.34 120 ARG A C 1
ATOM 990 O O . ARG A 1 120 ? 18.838 23.171 -86.063 1.00 51.34 120 ARG A O 1
ATOM 997 N N . LYS A 1 121 ? 17.950 22.986 -88.119 1.00 53.28 121 LYS A N 1
ATOM 998 C CA . LYS A 1 121 ? 17.244 24.274 -88.120 1.00 53.28 121 LYS A CA 1
ATOM 999 C C . LYS A 1 121 ? 16.056 24.157 -87.159 1.00 53.28 121 LYS A C 1
ATOM 1001 O O . LYS A 1 121 ? 15.118 23.420 -87.444 1.00 53.28 121 LYS A O 1
ATOM 1006 N N . THR A 1 122 ? 16.099 24.839 -86.021 1.00 52.75 122 THR A N 1
ATOM 1007 C CA . THR A 1 122 ? 14.950 24.947 -85.111 1.00 52.75 122 THR A CA 1
ATOM 1008 C C . THR A 1 122 ? 13.997 26.033 -85.614 1.00 52.75 122 THR A C 1
ATOM 1010 O O . THR A 1 122 ? 14.434 27.181 -85.732 1.00 52.75 122 THR A O 1
ATOM 1013 N N . PRO A 1 123 ? 12.712 25.740 -85.882 1.00 50.88 123 PRO A N 1
ATOM 1014 C CA . PRO A 1 123 ? 11.704 26.786 -85.930 1.00 50.88 123 PRO A CA 1
ATOM 1015 C C . PRO A 1 123 ? 11.380 27.227 -84.493 1.00 50.88 123 PRO A C 1
ATOM 1017 O O . PRO A 1 123 ? 11.382 26.390 -83.584 1.00 50.88 123 PRO A O 1
ATOM 1020 N N . PRO A 1 124 ? 11.120 28.522 -84.250 1.00 53.72 124 PRO A N 1
ATOM 1021 C CA . PRO A 1 124 ? 10.796 28.991 -82.917 1.00 53.72 124 PRO A CA 1
ATOM 1022 C C . PRO A 1 124 ? 9.366 28.560 -82.618 1.00 53.72 124 PRO A C 1
ATOM 1024 O O . PRO A 1 124 ? 8.454 28.922 -83.358 1.00 53.72 124 PRO A O 1
ATOM 1027 N N . HIS A 1 125 ? 9.146 27.806 -81.545 1.00 49.09 125 HIS A N 1
ATOM 1028 C CA . HIS A 1 125 ? 7.796 27.691 -81.021 1.00 49.09 125 HIS A CA 1
ATOM 1029 C C . HIS A 1 125 ? 7.742 27.776 -79.502 1.00 49.09 125 HIS A C 1
ATOM 1031 O O . HIS A 1 125 ? 8.599 27.303 -78.760 1.00 49.09 125 HIS A O 1
ATOM 1037 N N . ASN A 1 126 ? 6.714 28.521 -79.136 1.00 52.88 126 ASN A N 1
ATOM 1038 C CA . ASN A 1 126 ? 6.331 29.121 -77.882 1.00 52.88 126 ASN A CA 1
ATOM 1039 C C . ASN A 1 126 ? 6.167 28.155 -76.701 1.00 52.88 126 ASN A C 1
ATOM 1041 O O . ASN A 1 126 ? 5.796 26.994 -76.828 1.00 52.88 126 ASN A O 1
ATOM 1045 N N . ALA A 1 127 ? 6.414 28.723 -75.523 1.00 49.38 127 ALA A N 1
ATOM 1046 C CA . ALA A 1 127 ? 6.252 28.112 -74.219 1.00 49.38 127 ALA A CA 1
ATOM 1047 C C . ALA A 1 127 ? 4.865 27.494 -73.997 1.00 49.38 127 ALA A C 1
ATOM 1049 O O . ALA A 1 127 ? 3.850 28.082 -74.371 1.00 49.38 127 ALA A O 1
ATOM 1050 N N . ARG A 1 128 ? 4.833 26.394 -73.238 1.00 48.59 128 ARG A N 1
ATOM 1051 C CA . ARG A 1 128 ? 3.801 26.138 -72.224 1.00 48.59 128 ARG A CA 1
ATOM 1052 C C . ARG A 1 128 ? 4.274 25.056 -71.256 1.00 48.59 128 ARG A C 1
ATOM 1054 O O . ARG A 1 128 ? 4.655 23.965 -71.664 1.00 48.59 128 ARG A O 1
ATOM 1061 N N . SER A 1 129 ? 4.298 25.410 -69.973 1.00 52.88 129 SER A N 1
ATOM 1062 C CA . SER A 1 129 ? 4.528 24.490 -68.868 1.00 52.88 129 SER A CA 1
ATOM 1063 C C . SER A 1 129 ? 3.369 23.502 -68.786 1.00 52.88 129 SER A C 1
ATOM 1065 O O . SER A 1 129 ? 2.204 23.896 -68.790 1.00 52.88 129 SER A O 1
ATOM 1067 N N . ASN A 1 130 ? 3.681 22.215 -68.676 1.00 59.88 130 ASN A N 1
ATOM 1068 C CA . ASN A 1 130 ? 2.674 21.208 -68.375 1.00 59.88 130 ASN A CA 1
ATOM 1069 C C . ASN A 1 130 ? 2.754 20.891 -66.881 1.00 59.88 130 ASN A C 1
ATOM 1071 O O . ASN A 1 130 ? 3.587 20.107 -66.433 1.00 59.88 130 ASN A O 1
ATOM 1075 N N . ILE A 1 131 ? 1.893 21.561 -66.114 1.00 51.66 131 ILE A N 1
ATOM 1076 C CA . ILE A 1 131 ? 1.553 21.209 -64.734 1.00 51.66 131 ILE A CA 1
ATOM 1077 C C . ILE A 1 131 ? 0.778 19.889 -64.788 1.00 51.66 131 ILE A C 1
ATOM 1079 O O . ILE A 1 131 ? -0.290 19.817 -65.395 1.00 51.66 131 ILE A O 1
ATOM 1083 N N . ILE A 1 132 ? 1.307 18.838 -64.164 1.00 48.53 132 ILE A N 1
ATOM 1084 C CA . ILE A 1 132 ? 0.604 17.559 -64.052 1.00 48.53 132 ILE A CA 1
ATOM 1085 C C . ILE A 1 132 ? -0.491 17.723 -62.994 1.00 48.53 132 ILE A C 1
ATOM 1087 O O . ILE A 1 132 ? -0.210 17.887 -61.810 1.00 48.53 132 ILE A O 1
ATOM 1091 N N . THR A 1 133 ? -1.748 17.708 -63.436 1.00 43.72 133 THR A N 1
ATOM 1092 C CA . THR A 1 133 ? -2.931 17.632 -62.569 1.00 43.72 133 THR A CA 1
ATOM 1093 C C . THR A 1 133 ? -3.305 16.165 -62.386 1.00 43.72 133 THR A C 1
ATOM 1095 O O . THR A 1 133 ? -3.671 15.508 -63.358 1.00 43.72 133 THR A O 1
ATOM 1098 N N . ALA A 1 134 ? -3.242 15.656 -61.157 1.00 47.00 134 ALA A N 1
ATOM 1099 C CA . ALA A 1 134 ? -3.800 14.355 -60.800 1.00 47.00 134 ALA A CA 1
ATOM 1100 C C . ALA A 1 134 ? -5.168 14.550 -60.119 1.00 47.00 134 ALA A C 1
ATOM 1102 O O . ALA A 1 134 ? -5.258 15.145 -59.048 1.00 47.00 134 ALA A O 1
ATOM 1103 N N . LYS A 1 135 ? -6.228 14.056 -60.767 1.00 43.97 135 LYS A N 1
ATOM 1104 C CA . LYS A 1 135 ? -7.498 13.636 -60.144 1.00 43.97 135 LYS A CA 1
ATOM 1105 C C . LYS A 1 135 ? -7.275 12.154 -59.779 1.00 43.97 135 LYS A C 1
ATOM 1107 O O . LYS A 1 135 ? -6.753 11.443 -60.626 1.00 43.97 135 LYS A O 1
ATOM 1112 N N . GLY A 1 136 ? -7.493 11.602 -58.590 1.00 42.25 136 GLY A N 1
ATOM 1113 C CA . GLY A 1 136 ? -8.510 11.824 -57.570 1.00 42.25 136 GLY A CA 1
ATOM 1114 C C . GLY A 1 136 ? -9.376 10.559 -57.531 1.00 42.25 136 GLY A C 1
ATOM 1115 O O . GLY A 1 136 ? -10.108 10.335 -58.486 1.00 42.25 136 GLY A O 1
ATOM 1116 N N . THR A 1 137 ? -9.291 9.749 -56.472 1.00 39.09 137 THR A N 1
ATOM 1117 C CA . THR A 1 137 ? -10.368 8.827 -56.064 1.00 39.09 137 THR A CA 1
ATOM 1118 C C . THR A 1 137 ? -10.365 8.707 -54.547 1.00 39.09 137 THR A C 1
ATOM 1120 O O . THR A 1 137 ? -9.399 8.238 -53.946 1.00 39.09 137 THR A O 1
ATOM 1123 N N . GLU A 1 138 ? -11.454 9.192 -53.970 1.00 45.75 1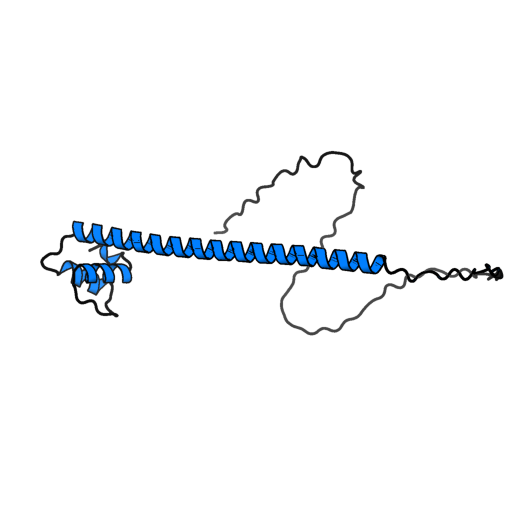38 GLU A N 1
ATOM 1124 C CA . GLU A 1 138 ? -11.825 9.132 -52.567 1.00 45.75 138 GLU A CA 1
ATOM 1125 C C . GLU A 1 138 ? -12.147 7.690 -52.155 1.00 45.75 138 GLU A C 1
ATOM 1127 O O . GLU A 1 138 ? -12.798 6.950 -52.893 1.00 45.75 138 GLU A O 1
ATOM 1132 N N . LEU A 1 139 ? -11.748 7.320 -50.939 1.00 44.31 139 LEU A N 1
ATOM 1133 C CA . LEU A 1 139 ? -12.564 6.451 -50.105 1.00 44.31 139 LEU A CA 1
ATOM 1134 C C . LEU A 1 139 ? -12.656 7.115 -48.731 1.00 44.31 139 LEU A C 1
ATOM 1136 O O . LEU A 1 139 ? -11.645 7.368 -48.074 1.00 44.31 139 LEU A O 1
ATOM 1140 N N . GLU A 1 140 ? -13.882 7.464 -48.363 1.00 45.22 140 GLU A N 1
ATOM 1141 C CA . GLU A 1 140 ? -14.251 8.108 -47.113 1.00 45.22 140 GLU A CA 1
ATOM 1142 C C . GLU A 1 140 ? -13.879 7.251 -45.895 1.00 45.22 140 GLU A C 1
ATOM 1144 O O . GLU A 1 140 ? -14.202 6.069 -45.811 1.00 45.22 140 GLU A O 1
ATOM 1149 N N . SER A 1 141 ? -13.276 7.890 -44.895 1.00 41.75 141 SER A N 1
ATOM 1150 C CA . SER A 1 141 ? -13.477 7.543 -43.489 1.00 41.75 141 SER A CA 1
ATOM 1151 C C . SER A 1 141 ? -13.225 8.798 -42.661 1.00 41.75 141 SER A C 1
ATOM 1153 O O . SER A 1 141 ? -12.101 9.275 -42.518 1.00 41.75 141 SER A O 1
ATOM 1155 N N . THR A 1 142 ? -14.314 9.347 -42.144 1.00 48.56 142 THR A N 1
ATOM 1156 C CA . THR A 1 142 ? -14.438 10.613 -41.422 1.00 48.56 142 THR A CA 1
ATOM 1157 C C . THR A 1 142 ? -13.467 10.751 -40.247 1.00 48.56 142 THR A C 1
ATOM 1159 O O . THR A 1 142 ? -13.691 10.158 -39.191 1.00 48.56 142 THR A O 1
ATOM 1162 N N . LYS A 1 143 ? -12.442 11.597 -40.393 1.00 47.72 143 LYS A N 1
ATOM 1163 C CA . LYS A 1 143 ? -11.858 12.408 -39.311 1.00 47.72 143 LYS A CA 1
ATOM 1164 C C . LYS A 1 143 ? -11.402 13.727 -39.932 1.00 47.72 143 LYS A C 1
ATOM 1166 O O . LYS A 1 143 ? -10.526 13.726 -40.790 1.00 47.72 143 LYS A O 1
ATOM 1171 N N . GLU A 1 144 ? -12.030 14.831 -39.543 1.00 49.84 144 GLU A N 1
ATOM 1172 C CA . GLU A 1 144 ? -11.659 16.176 -39.990 1.00 49.84 144 GLU A CA 1
ATOM 1173 C C . GLU A 1 144 ? -10.212 16.481 -39.575 1.00 49.84 144 GLU A C 1
ATOM 1175 O O . GLU A 1 144 ? -9.924 16.778 -38.418 1.00 49.84 144 GLU A O 1
ATOM 1180 N N . VAL A 1 145 ? -9.277 16.386 -40.520 1.00 47.44 145 VAL A N 1
ATOM 1181 C CA . VAL A 1 145 ? -7.909 16.878 -40.342 1.00 47.44 145 VAL A CA 1
ATOM 1182 C C . VAL A 1 145 ? -7.862 18.282 -40.928 1.00 47.44 145 VAL A C 1
ATOM 1184 O O . VAL A 1 145 ? -7.739 18.468 -42.139 1.00 47.44 145 VAL A O 1
ATOM 1187 N N . VAL A 1 146 ? -7.970 19.287 -40.059 1.00 43.19 146 VAL A N 1
ATOM 1188 C CA . VAL A 1 146 ? -7.755 20.691 -40.424 1.00 43.19 146 VAL A CA 1
ATOM 1189 C C . VAL A 1 146 ? -6.285 20.858 -40.809 1.00 43.19 146 VAL A C 1
ATOM 1191 O O . VAL A 1 146 ? -5.404 20.936 -39.957 1.00 43.19 146 VAL A O 1
ATOM 1194 N N . THR A 1 147 ? -5.996 20.882 -42.108 1.00 50.50 147 THR A N 1
ATOM 1195 C CA . THR A 1 147 ? -4.646 21.137 -42.621 1.00 50.50 147 THR A CA 1
ATOM 1196 C C . THR A 1 147 ? -4.471 22.635 -42.841 1.00 50.50 147 THR A C 1
ATOM 1198 O O . THR A 1 147 ? -4.911 23.195 -43.843 1.00 50.50 147 THR A O 1
ATOM 1201 N N . ALA A 1 148 ? -3.817 23.307 -41.893 1.00 47.53 148 ALA A N 1
ATOM 1202 C CA . ALA A 1 148 ? -3.406 24.694 -42.068 1.00 47.53 148 ALA A CA 1
ATOM 1203 C C . ALA A 1 148 ? -2.155 24.761 -42.963 1.00 47.53 148 ALA A C 1
ATOM 1205 O O . ALA A 1 148 ? -1.111 24.193 -42.642 1.00 47.53 148 ALA A O 1
ATOM 1206 N N . ARG A 1 149 ? -2.244 25.477 -44.090 1.00 45.59 149 ARG A N 1
ATOM 1207 C CA . ARG A 1 149 ? -1.076 25.851 -44.899 1.00 45.59 149 ARG A CA 1
ATOM 1208 C C . ARG A 1 149 ? -0.443 27.104 -44.306 1.00 45.59 149 ARG A C 1
ATOM 1210 O O . ARG A 1 149 ? -0.988 28.194 -44.444 1.00 45.59 149 ARG A O 1
ATOM 1217 N N . VAL A 1 150 ? 0.719 26.951 -43.679 1.00 46.34 150 VAL A N 1
ATOM 1218 C CA . VAL A 1 150 ? 1.555 28.087 -43.276 1.00 46.34 150 VAL A CA 1
ATOM 1219 C C . VAL A 1 150 ? 2.485 28.424 -44.439 1.00 46.34 150 VAL A C 1
ATOM 1221 O O . VAL A 1 150 ? 3.391 27.662 -44.768 1.00 46.34 150 VAL A O 1
ATOM 1224 N N . SER A 1 151 ? 2.241 29.557 -45.094 1.00 40.94 151 SER A N 1
ATOM 1225 C CA . SER A 1 151 ? 3.158 30.121 -46.085 1.00 40.94 151 SER A CA 1
ATOM 1226 C C . SER A 1 151 ? 4.167 31.011 -45.369 1.00 40.94 151 SER A C 1
ATOM 1228 O O . SER A 1 151 ? 3.838 32.126 -44.977 1.00 40.94 151 SER A O 1
ATOM 1230 N N . ILE A 1 152 ? 5.390 30.515 -45.185 1.00 46.97 152 ILE A N 1
ATOM 1231 C CA . ILE A 1 152 ? 6.495 31.317 -44.654 1.00 46.97 152 ILE A CA 1
ATOM 1232 C C . ILE A 1 152 ? 7.207 31.973 -45.846 1.00 46.97 152 ILE A C 1
ATOM 1234 O O . ILE A 1 152 ? 7.697 31.249 -46.718 1.00 46.97 152 ILE A O 1
ATOM 1238 N N . PRO A 1 153 ? 7.269 33.312 -45.938 1.00 41.91 153 PRO A N 1
ATOM 1239 C CA . PRO A 1 153 ? 8.083 33.969 -46.951 1.00 41.91 153 PRO A CA 1
ATOM 1240 C C . PRO A 1 153 ? 9.571 33.751 -46.638 1.00 41.91 153 PRO A C 1
ATOM 1242 O O . PRO A 1 153 ? 10.042 34.061 -45.545 1.00 41.91 153 PRO A O 1
ATOM 1245 N N . VAL A 1 154 ? 10.320 33.210 -47.603 1.00 45.81 154 VAL A N 1
ATOM 1246 C CA . VAL A 1 154 ? 11.778 33.072 -47.498 1.00 45.81 154 VAL A CA 1
ATOM 1247 C C . VAL A 1 154 ? 12.424 34.412 -47.843 1.00 45.81 154 VAL A C 1
ATOM 1249 O O . VAL A 1 154 ? 12.570 34.783 -49.004 1.00 45.81 154 VAL A O 1
ATOM 1252 N N . SER A 1 155 ? 12.832 35.122 -46.806 1.00 52.09 155 SER A N 1
ATOM 1253 C CA . SER A 1 155 ? 13.781 36.236 -46.831 1.00 52.09 155 SER A CA 1
ATOM 1254 C C . SER A 1 155 ? 14.665 35.980 -45.612 1.00 52.09 155 SER A C 1
ATOM 1256 O O . SER A 1 155 ? 14.129 35.911 -44.515 1.00 52.09 155 SER A O 1
ATOM 1258 N N . VAL A 1 156 ? 15.969 35.711 -45.666 1.00 48.50 156 VAL A N 1
ATOM 1259 C CA . VAL A 1 156 ? 17.110 36.287 -46.403 1.00 48.50 156 VAL A CA 1
ATOM 1260 C C . VAL A 1 156 ? 18.252 35.236 -46.309 1.00 48.50 156 VAL A C 1
ATOM 1262 O O . VAL A 1 156 ? 18.235 34.453 -45.356 1.00 48.50 156 VAL A O 1
ATOM 1265 N N . PRO A 1 157 ? 19.249 35.151 -47.216 1.00 44.84 157 PRO A N 1
ATOM 1266 C CA . PRO A 1 157 ? 20.359 34.204 -47.048 1.00 44.84 157 PRO A CA 1
ATOM 1267 C C . PRO A 1 157 ? 21.185 34.501 -45.782 1.00 44.84 157 PRO A C 1
ATOM 1269 O O . PRO A 1 157 ? 21.819 35.551 -45.676 1.00 44.84 157 PRO A O 1
ATOM 1272 N N . ILE A 1 158 ? 21.197 33.562 -44.830 1.00 42.31 158 ILE A N 1
ATOM 1273 C CA . ILE A 1 158 ? 22.051 33.612 -43.637 1.00 42.31 158 ILE A CA 1
ATOM 1274 C C . ILE A 1 158 ? 23.452 33.142 -44.038 1.00 42.31 158 ILE A C 1
ATOM 1276 O O . ILE A 1 158 ? 23.669 31.969 -44.340 1.00 42.31 158 ILE A O 1
ATOM 1280 N N . ASN A 1 159 ? 24.408 34.071 -44.040 1.00 42.72 159 ASN A N 1
ATOM 1281 C CA . ASN A 1 159 ? 25.832 33.755 -44.077 1.00 42.72 159 ASN A CA 1
ATOM 1282 C C . ASN A 1 159 ? 26.199 33.039 -42.771 1.00 42.72 159 ASN A C 1
ATOM 1284 O O . ASN A 1 159 ? 26.177 33.639 -41.698 1.00 42.72 159 ASN A O 1
ATOM 1288 N N . THR A 1 160 ? 26.547 31.757 -42.850 1.00 52.59 160 THR A N 1
ATOM 1289 C CA . THR A 1 160 ? 27.043 30.989 -41.707 1.00 52.59 160 THR A CA 1
ATOM 1290 C C . THR A 1 160 ? 28.454 31.443 -41.353 1.00 52.59 160 THR A C 1
ATOM 1292 O O . THR A 1 160 ? 29.437 30.947 -41.911 1.00 52.59 160 THR A O 1
ATOM 1295 N N . ARG A 1 161 ? 28.574 32.381 -40.414 1.00 48.66 161 ARG A N 1
ATOM 1296 C CA . ARG A 1 161 ? 29.810 32.558 -39.652 1.00 48.66 161 ARG A CA 1
ATOM 1297 C C . ARG A 1 161 ? 29.508 33.203 -38.299 1.00 48.66 161 ARG A C 1
ATOM 1299 O O . ARG A 1 161 ? 29.171 34.379 -38.251 1.00 48.66 161 ARG A O 1
ATOM 1306 N N . ASN A 1 162 ? 29.720 32.403 -37.250 1.00 41.41 162 ASN A N 1
ATOM 1307 C CA . ASN A 1 162 ? 29.878 32.737 -35.825 1.00 41.41 162 ASN A CA 1
ATOM 1308 C C . ASN A 1 162 ? 28.675 32.441 -34.905 1.00 41.41 162 ASN A C 1
ATOM 1310 O O . ASN A 1 162 ? 27.617 33.035 -35.052 1.00 41.41 162 ASN A O 1
ATOM 1314 N N . GLY A 1 163 ? 28.938 31.584 -33.904 1.00 39.66 163 GLY A N 1
ATOM 1315 C CA . GLY A 1 163 ? 28.289 31.556 -32.584 1.00 39.66 163 GLY A CA 1
ATOM 1316 C C . GLY A 1 163 ? 26.986 30.762 -32.484 1.00 39.66 163 GLY A C 1
ATOM 1317 O O . GLY A 1 163 ? 25.945 31.243 -32.903 1.00 39.66 163 GLY A O 1
ATOM 1318 N N . ILE A 1 164 ? 27.030 29.573 -31.875 1.00 48.38 164 ILE A N 1
ATOM 1319 C CA . ILE A 1 164 ? 25.843 28.767 -31.507 1.00 48.38 164 ILE A CA 1
ATOM 1320 C C . ILE A 1 164 ? 25.360 29.111 -30.077 1.00 48.38 164 ILE A C 1
ATOM 1322 O O . ILE A 1 164 ? 24.450 28.482 -29.552 1.00 48.38 164 ILE A O 1
ATOM 1326 N N . ASP A 1 165 ? 25.905 30.148 -29.441 1.00 49.06 165 ASP A N 1
ATOM 1327 C CA . ASP A 1 165 ? 25.818 30.264 -27.980 1.00 49.06 165 ASP A CA 1
ATOM 1328 C C . ASP A 1 165 ? 24.603 31.035 -27.431 1.00 49.06 165 ASP A C 1
ATOM 1330 O O . ASP A 1 165 ? 24.459 31.118 -26.218 1.00 49.06 165 ASP A O 1
ATOM 1334 N N . ASP A 1 166 ? 23.668 31.497 -28.268 1.00 51.53 166 ASP A N 1
ATOM 1335 C CA . ASP A 1 166 ? 22.469 32.219 -27.804 1.00 51.53 166 ASP A CA 1
ATOM 1336 C C . ASP A 1 166 ? 21.157 31.517 -28.202 1.00 51.53 166 ASP A C 1
ATOM 1338 O O . ASP A 1 166 ? 20.284 32.084 -28.862 1.00 51.53 166 ASP A O 1
ATOM 1342 N N . LEU A 1 167 ? 20.976 30.262 -27.782 1.00 52.31 167 LEU A N 1
ATOM 1343 C CA . LEU A 1 167 ? 19.641 29.656 -27.734 1.00 52.31 167 LEU A CA 1
ATOM 1344 C C . LEU A 1 167 ? 19.011 29.955 -26.371 1.00 52.31 167 LEU A C 1
ATOM 1346 O O . LEU A 1 167 ? 19.163 29.197 -25.415 1.00 52.31 167 LEU A O 1
ATOM 1350 N N . GLN A 1 168 ? 18.300 31.080 -26.278 1.00 55.81 168 GLN A N 1
ATOM 1351 C CA . GLN A 1 168 ? 17.471 31.375 -25.111 1.00 55.81 168 GLN A CA 1
ATOM 1352 C C . GLN A 1 168 ? 16.321 30.366 -25.027 1.00 55.81 168 GLN A C 1
ATOM 1354 O O . GLN A 1 168 ? 15.480 30.270 -25.923 1.00 55.81 168 GLN A O 1
ATOM 1359 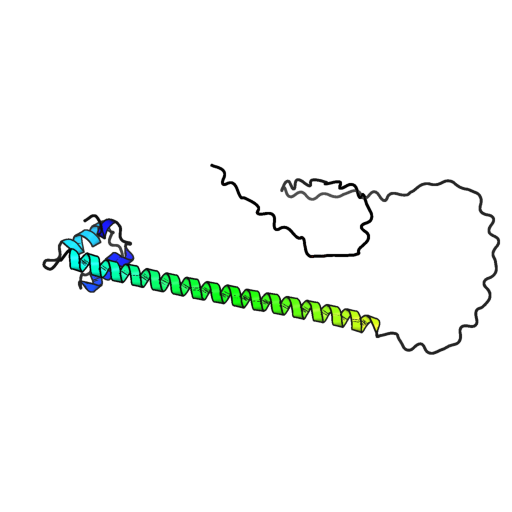N N . LEU A 1 169 ? 16.303 29.607 -23.931 1.00 50.47 169 LEU A N 1
ATOM 1360 C CA . LEU A 1 169 ? 15.225 28.697 -23.574 1.00 50.47 169 LEU A CA 1
ATOM 1361 C C . LEU A 1 169 ? 13.964 29.526 -23.291 1.00 50.47 169 LEU A C 1
ATOM 1363 O O . LEU A 1 169 ? 13.916 30.288 -22.327 1.00 50.47 169 LEU A O 1
ATOM 1367 N N . VAL A 1 170 ? 12.956 29.418 -24.156 1.00 53.22 170 VAL A N 1
ATOM 1368 C CA . VAL A 1 170 ? 11.664 30.080 -23.947 1.00 53.22 170 VAL A CA 1
ATOM 1369 C C . VAL A 1 170 ? 10.791 29.156 -23.102 1.00 53.22 170 VAL A C 1
ATOM 1371 O O . VAL A 1 170 ? 10.326 28.125 -23.589 1.00 53.22 170 VAL A O 1
ATOM 1374 N N . ASP A 1 171 ? 10.568 29.522 -21.840 1.00 44.88 171 ASP A N 1
ATOM 1375 C CA . ASP A 1 171 ? 9.658 28.803 -20.946 1.00 44.88 171 ASP A CA 1
ATOM 1376 C C . ASP A 1 171 ? 8.208 28.938 -21.430 1.00 44.88 171 ASP A C 1
ATOM 1378 O O . ASP A 1 171 ? 7.597 30.011 -21.398 1.00 44.88 171 ASP A O 1
ATOM 1382 N N . ILE A 1 172 ? 7.632 27.820 -21.872 1.00 52.03 172 ILE A N 1
ATOM 1383 C CA . ILE A 1 172 ? 6.225 27.739 -22.264 1.00 52.03 172 ILE A CA 1
ATOM 1384 C C . ILE A 1 172 ? 5.392 27.557 -20.993 1.00 52.03 172 ILE A C 1
ATOM 1386 O O . ILE A 1 172 ? 5.313 26.468 -20.420 1.00 52.03 172 ILE A O 1
ATOM 1390 N N . LYS A 1 173 ? 4.753 28.640 -20.548 1.00 42.88 173 LYS A N 1
ATOM 1391 C CA . LYS A 1 173 ? 3.806 28.631 -19.431 1.00 42.88 173 LYS A CA 1
ATOM 1392 C C . LYS A 1 173 ? 2.478 28.018 -19.888 1.00 42.88 173 LYS A C 1
ATOM 1394 O O . LYS A 1 173 ? 1.776 28.588 -20.719 1.00 42.88 173 LYS A O 1
ATOM 1399 N N . TRP A 1 174 ? 2.134 26.854 -19.346 1.00 41.41 174 TRP A N 1
ATOM 1400 C CA . TRP A 1 174 ? 0.839 26.216 -19.581 1.00 41.41 174 TRP A CA 1
ATOM 1401 C C . TRP A 1 174 ? -0.198 26.779 -18.607 1.00 41.41 174 TRP A C 1
ATOM 1403 O O . TRP A 1 174 ? -0.203 26.429 -17.426 1.00 41.41 174 TRP A O 1
ATOM 1413 N N . ASP A 1 175 ? -1.085 27.642 -19.099 1.00 50.34 175 ASP A N 1
ATOM 1414 C CA . ASP A 1 175 ? -2.252 28.072 -18.332 1.00 50.34 175 ASP A CA 1
ATOM 1415 C C . ASP A 1 175 ? -3.275 26.928 -18.254 1.00 50.34 175 ASP A C 1
ATOM 1417 O O . ASP A 1 175 ? -3.797 26.449 -19.266 1.00 50.34 175 ASP A O 1
ATOM 1421 N N . LYS A 1 176 ? -3.576 26.486 -17.027 1.00 51.56 176 LYS A N 1
ATOM 1422 C CA . LYS A 1 176 ? -4.714 25.604 -16.746 1.00 51.56 176 LYS A CA 1
ATOM 1423 C C . LYS A 1 176 ? -6.006 26.380 -17.009 1.00 51.56 176 LYS A C 1
ATOM 1425 O O . LYS A 1 176 ? -6.268 27.376 -16.338 1.00 51.56 176 LYS A O 1
ATOM 1430 N N . ARG A 1 177 ? -6.814 25.923 -17.970 1.00 50.88 177 ARG A N 1
ATOM 1431 C CA . ARG A 1 177 ? -8.195 26.408 -18.125 1.00 50.88 177 ARG A CA 1
ATOM 1432 C C . ARG A 1 177 ? -9.075 25.931 -16.958 1.00 50.88 177 ARG A C 1
ATOM 1434 O O . ARG A 1 177 ? -8.795 24.853 -16.432 1.00 50.88 177 ARG A O 1
ATOM 1441 N N . PRO A 1 178 ? -10.078 26.741 -16.567 1.00 59.41 178 PRO A N 1
ATOM 1442 C CA . PRO A 1 178 ? -10.992 26.462 -15.458 1.00 59.41 178 PRO A CA 1
ATOM 1443 C C . PRO A 1 178 ? -11.905 25.262 -15.717 1.00 59.41 178 PRO A C 1
ATOM 1445 O O . PRO A 1 178 ? -12.209 24.993 -16.903 1.00 59.41 178 PRO A O 1
#

Sequence (178 aa):
MAYLDKARKEDLKLLAEELNLNVGDNMKISDLSKLITTHPDYDEDFSKNQLTIIIEDRKLREQQEMVLKQQEFEKEKERLDREFQLEKLRLENERLKGLTSTPEAKNVGHLARECPKNTRKTPPHNARSNIITAKGTELESTKEVVTARVSIPVSVPINTRNGIDDLQLVDIKWDKRP

Radius of gyration: 39.17 Å; Cα contacts (8 Å, |Δi|>4): 41; chains: 1; bounding box: 58×49×114 Å

Mean predicted aligned error: 20.22 Å

pLDDT: mean 73.75, std 22.91, range [39.09, 98.0]

Secondary structure (DSSP, 8-state):
-TTGGGS-HHHHHHHHHHTT----TT--HHHHHHHHHHSTT--HHHHHHHHHHHHHHHHHHHHHHHHHHHHHHHHHHHHHHHHHHHHHHHHHHHHHHHHH------------PPPP-----PPP-------------------------------------S------------PPP-

Organism: Trichonephila clavata (NCBI:txid2740835)

Solvent-accessible surface area (backbone atoms only — not comparable to full-atom values): 12114 Å² total; per-residue (Å²): 108,84,67,60,76,69,52,56,63,68,55,52,48,52,50,33,48,76,70,71,44,92,77,61,96,82,64,49,61,72,54,47,48,48,55,52,68,66,38,93,82,58,48,70,68,60,52,51,52,52,47,49,50,50,53,51,53,51,51,52,52,55,50,51,52,51,52,51,53,50,51,52,52,50,53,50,50,51,50,51,55,51,52,53,52,52,50,53,52,50,52,53,51,50,57,52,52,66,68,70,66,64,75,82,77,75,85,71,84,77,76,83,72,81,75,81,85,76,86,74,85,76,78,92,76,80,90,78,87,83,80,86,81,82,83,86,84,88,80,93,76,97,69,94,73,86,79,82,82,81,84,78,81,92,78,76,92,77,78,92,76,85,82,87,82,79,75,79,83,78,82,82,81,83,80,81,78,135

Nearest PDB structures (foldseek):
  7bin-assembly1_A  TM=3.213E-01  e=6.163E+00  Salmonella enterica subsp. enterica serovar Typhi